Protein AF-M1ACW3-F1 (afdb_monomer_lite)

Structure (mmCIF, N/CA/C/O backbone):
data_AF-M1ACW3-F1
#
_entry.id   AF-M1ACW3-F1
#
loop_
_atom_site.group_PDB
_atom_site.id
_atom_site.type_symbol
_atom_site.label_atom_id
_atom_site.label_alt_id
_atom_site.label_comp_id
_atom_site.label_asym_id
_atom_site.label_entity_id
_atom_site.label_seq_id
_atom_site.pdbx_PDB_ins_code
_atom_site.Cartn_x
_atom_site.Cartn_y
_atom_site.Cartn_z
_atom_site.occupancy
_atom_site.B_iso_or_equiv
_atom_site.auth_seq_id
_atom_site.auth_comp_id
_atom_site.auth_asym_id
_atom_site.auth_atom_id
_atom_site.pdbx_PDB_model_num
ATOM 1 N N . MET A 1 1 ? 8.854 -9.608 -20.956 1.00 71.25 1 MET A N 1
ATOM 2 C CA . MET A 1 1 ? 7.432 -9.772 -20.568 1.00 71.25 1 MET A CA 1
ATOM 3 C C . MET A 1 1 ? 6.657 -8.525 -20.965 1.00 71.25 1 MET A C 1
ATOM 5 O O . MET A 1 1 ? 7.224 -7.444 -20.878 1.00 71.25 1 MET A O 1
ATOM 9 N N . ARG A 1 2 ? 5.394 -8.673 -21.386 1.00 85.81 2 ARG A N 1
ATOM 10 C CA . ARG A 1 2 ? 4.479 -7.550 -21.667 1.00 85.81 2 ARG A CA 1
ATOM 11 C C . ARG A 1 2 ? 3.997 -6.902 -20.347 1.00 85.81 2 ARG A C 1
ATOM 13 O O . ARG A 1 2 ? 3.850 -7.629 -19.360 1.00 85.81 2 ARG A O 1
ATOM 20 N N . PRO A 1 3 ? 3.756 -5.580 -20.291 1.00 87.19 3 PRO A N 1
ATOM 21 C CA . PRO A 1 3 ? 3.404 -4.878 -19.048 1.00 87.19 3 PRO A CA 1
ATOM 22 C C . PRO A 1 3 ? 2.026 -5.261 -18.493 1.00 87.19 3 PRO A C 1
ATOM 24 O O . PRO A 1 3 ? 1.882 -5.407 -17.283 1.00 87.19 3 PRO A O 1
ATOM 27 N N . SER A 1 4 ? 1.048 -5.533 -19.357 1.00 88.88 4 SER A N 1
ATOM 28 C CA . SER A 1 4 ? -0.245 -6.153 -19.021 1.00 88.88 4 SER A CA 1
ATOM 29 C C . SER A 1 4 ? -0.075 -7.462 -18.240 1.00 88.88 4 SER A C 1
ATOM 31 O O . SER A 1 4 ? -0.707 -7.660 -17.204 1.00 88.88 4 SER A O 1
ATOM 33 N N . ARG A 1 5 ? 0.843 -8.334 -18.679 1.00 91.56 5 ARG A N 1
ATOM 34 C CA . ARG A 1 5 ? 1.163 -9.598 -17.996 1.00 91.56 5 ARG A CA 1
ATOM 35 C C . ARG A 1 5 ? 1.878 -9.376 -16.666 1.00 91.56 5 ARG A C 1
ATOM 37 O O . ARG A 1 5 ? 1.536 -10.038 -15.695 1.00 91.56 5 ARG A O 1
ATOM 44 N N . LEU A 1 6 ? 2.831 -8.442 -16.596 1.00 93.62 6 LEU A N 1
ATOM 45 C CA . LEU A 1 6 ? 3.501 -8.084 -15.335 1.00 93.62 6 LEU A CA 1
ATOM 46 C C . LEU A 1 6 ? 2.496 -7.556 -14.302 1.00 93.62 6 LEU A C 1
ATOM 48 O O . LEU A 1 6 ? 2.525 -7.958 -13.139 1.00 93.62 6 LEU A O 1
ATOM 52 N N . PHE A 1 7 ? 1.566 -6.705 -14.738 1.00 94.19 7 PHE A N 1
ATOM 53 C CA . PHE A 1 7 ? 0.482 -6.215 -13.897 1.00 94.19 7 PHE A CA 1
ATOM 54 C C . PHE A 1 7 ? -0.462 -7.350 -13.476 1.00 94.19 7 PHE A C 1
ATOM 56 O O . PHE A 1 7 ? -0.785 -7.481 -12.296 1.00 94.19 7 PHE A O 1
ATOM 63 N N . PHE A 1 8 ? -0.847 -8.234 -14.398 1.00 94.31 8 PHE A N 1
ATOM 64 C CA . PHE A 1 8 ? -1.665 -9.407 -14.084 1.00 94.31 8 PHE A CA 1
ATOM 65 C C . PHE A 1 8 ? -0.998 -10.339 -13.057 1.00 94.31 8 PHE A C 1
ATOM 67 O O . PHE A 1 8 ? -1.646 -10.779 -12.112 1.00 94.31 8 PHE A O 1
ATOM 74 N N . VAL A 1 9 ? 0.308 -10.594 -13.175 1.00 95.12 9 VAL A N 1
ATOM 75 C CA . VAL A 1 9 ? 1.059 -11.387 -12.186 1.00 95.12 9 VAL A CA 1
ATOM 76 C C . VAL A 1 9 ? 1.027 -10.707 -10.816 1.00 95.12 9 VAL A C 1
ATOM 78 O O . VAL A 1 9 ? 0.653 -11.339 -9.829 1.00 95.12 9 VAL A O 1
ATOM 81 N N . ALA A 1 10 ? 1.340 -9.408 -10.744 1.00 96.19 10 ALA A N 1
ATOM 82 C CA . ALA A 1 10 ? 1.326 -8.667 -9.482 1.00 96.19 10 ALA A CA 1
ATOM 83 C C . ALA A 1 10 ? -0.065 -8.662 -8.818 1.00 96.19 10 ALA A C 1
ATOM 85 O O . ALA A 1 10 ? -0.185 -8.866 -7.607 1.00 96.19 10 ALA A O 1
ATOM 86 N N . THR A 1 11 ? -1.127 -8.468 -9.605 1.00 94.75 11 THR A N 1
ATOM 87 C CA . THR A 1 11 ? -2.513 -8.475 -9.109 1.00 94.75 11 THR A CA 1
ATOM 88 C C . THR A 1 11 ? -2.970 -9.864 -8.669 1.00 94.75 11 THR A C 1
ATOM 90 O O . THR A 1 11 ? -3.584 -9.986 -7.608 1.00 94.75 11 THR A O 1
ATOM 93 N N . SER A 1 12 ? -2.608 -10.917 -9.407 1.00 93.81 12 SER A N 1
ATOM 94 C CA . SER A 1 12 ? -2.882 -12.305 -9.026 1.00 93.81 12 SER A CA 1
ATOM 95 C C . SER A 1 12 ? -2.236 -12.657 -7.685 1.00 93.81 12 SER A C 1
ATOM 97 O O . SER A 1 12 ? -2.920 -13.159 -6.793 1.00 93.81 12 SER A O 1
ATOM 99 N N . LEU A 1 13 ? -0.961 -12.303 -7.492 1.00 94.50 13 LEU A N 1
ATOM 100 C CA . LEU A 1 13 ? -0.255 -12.510 -6.223 1.00 94.50 13 LEU A CA 1
ATOM 101 C C . LEU A 1 13 ? -0.905 -11.719 -5.079 1.00 94.50 13 LEU A C 1
ATOM 103 O O . LEU A 1 13 ? -1.118 -12.261 -3.997 1.00 94.50 13 LEU A O 1
ATOM 107 N N . CYS A 1 14 ? -1.321 -10.470 -5.321 1.00 93.81 14 CYS A N 1
ATOM 108 C CA . CYS A 1 14 ? -2.091 -9.699 -4.340 1.00 93.81 14 CYS A CA 1
ATOM 109 C C . CYS A 1 14 ? -3.409 -10.393 -3.956 1.00 93.81 14 CYS A C 1
ATOM 111 O O . CYS A 1 14 ? -3.816 -10.339 -2.797 1.00 93.81 14 CYS A O 1
ATOM 113 N N . CYS A 1 15 ? -4.095 -11.035 -4.903 1.00 90.81 15 CYS A N 1
ATOM 114 C CA . CYS A 1 15 ? -5.307 -11.796 -4.611 1.00 90.81 15 CYS A CA 1
ATOM 115 C C . CYS A 1 15 ? -5.017 -13.082 -3.833 1.00 90.81 15 CYS A C 1
ATOM 117 O O . CYS A 1 15 ? -5.761 -13.388 -2.906 1.00 90.81 15 CYS A O 1
ATOM 119 N N . GLN A 1 16 ? -3.930 -13.791 -4.144 1.00 90.19 16 GLN A N 1
ATOM 120 C CA . GLN A 1 16 ? -3.506 -14.970 -3.382 1.00 90.19 16 GLN A CA 1
ATOM 121 C C . GLN A 1 16 ? -3.219 -14.611 -1.920 1.00 90.19 16 GLN A C 1
ATOM 123 O O . GLN A 1 16 ? -3.707 -15.291 -1.021 1.00 90.19 16 GLN A O 1
ATOM 128 N N . LEU A 1 17 ? -2.561 -13.474 -1.667 1.00 90.81 17 LEU A N 1
ATOM 129 C CA . LEU A 1 17 ? -2.307 -12.971 -0.310 1.00 90.81 17 LEU A CA 1
ATOM 130 C C . LEU A 1 17 ? -3.577 -12.660 0.500 1.00 90.81 17 LEU A C 1
ATOM 132 O O . LEU A 1 17 ? -3.492 -12.507 1.714 1.00 90.81 17 LEU A O 1
ATOM 136 N N . LYS A 1 18 ? -4.753 -12.541 -0.132 1.00 87.75 18 LYS A N 1
ATOM 137 C CA . LYS A 1 18 ? -6.027 -12.360 0.587 1.00 87.75 18 LYS A CA 1
ATOM 138 C C . LYS A 1 18 ? -6.621 -13.673 1.104 1.00 87.75 18 LYS A C 1
ATOM 140 O O . LYS A 1 18 ? -7.527 -13.611 1.928 1.00 87.75 18 LYS A O 1
ATOM 145 N N . VAL A 1 19 ? -6.192 -14.817 0.570 1.00 81.38 19 VAL A N 1
ATOM 146 C CA . VAL A 1 19 ? -6.875 -16.110 0.752 1.00 81.38 19 VAL A CA 1
ATOM 147 C C . VAL A 1 19 ? -5.946 -17.182 1.317 1.00 81.38 19 VAL A C 1
ATOM 149 O O . VAL A 1 19 ? -6.401 -18.031 2.076 1.00 81.38 19 VAL A O 1
ATOM 152 N N . LEU A 1 20 ? -4.666 -17.172 0.943 1.00 69.44 20 LEU A N 1
ATOM 153 C CA . LEU A 1 20 ? -3.754 -18.275 1.225 1.00 69.44 20 LEU A CA 1
ATOM 154 C C . LEU A 1 20 ? -3.043 -18.112 2.575 1.00 69.44 20 LEU A C 1
ATOM 156 O O . LEU A 1 20 ? -2.519 -17.038 2.878 1.00 69.44 20 LEU A O 1
ATOM 160 N N . GLN A 1 21 ? -2.950 -19.211 3.326 1.00 67.06 21 GLN A N 1
ATOM 161 C CA . GLN A 1 21 ? -1.909 -19.398 4.335 1.00 67.06 21 GLN A CA 1
ATOM 162 C C . GLN A 1 21 ? -0.668 -19.942 3.624 1.00 67.06 21 GLN A C 1
ATOM 164 O O . GLN A 1 21 ? -0.747 -20.941 2.910 1.00 67.06 21 GLN A O 1
ATOM 169 N N . THR A 1 22 ? 0.450 -19.240 3.765 1.00 67.62 22 THR A N 1
ATOM 170 C CA . THR A 1 22 ? 1.677 -19.489 3.001 1.00 67.62 22 THR A CA 1
ATOM 171 C C . THR A 1 22 ? 2.775 -19.968 3.947 1.00 67.62 22 THR A C 1
ATOM 173 O O . THR A 1 22 ? 2.927 -19.390 5.022 1.00 67.62 22 THR A O 1
ATOM 176 N N . ASP A 1 23 ? 3.542 -20.987 3.553 1.00 76.75 23 ASP A N 1
ATOM 177 C CA . ASP A 1 23 ? 4.777 -21.368 4.249 1.00 76.75 23 ASP A CA 1
ATOM 178 C C . ASP A 1 23 ? 5.936 -20.388 3.953 1.00 76.75 23 ASP A C 1
ATOM 180 O O . ASP A 1 23 ? 5.816 -19.481 3.122 1.00 76.75 23 ASP A O 1
ATOM 184 N N . ASP A 1 24 ? 7.063 -20.538 4.652 1.00 75.81 24 ASP A N 1
ATOM 185 C CA . ASP A 1 24 ? 8.200 -19.614 4.535 1.00 75.81 24 ASP A CA 1
ATOM 186 C C . ASP A 1 24 ? 8.850 -19.627 3.139 1.00 75.81 24 ASP A C 1
ATOM 188 O O . ASP A 1 24 ? 9.176 -18.569 2.597 1.00 75.81 24 ASP A O 1
ATOM 192 N N . ALA A 1 25 ? 8.973 -20.793 2.497 1.00 79.31 25 ALA A N 1
ATOM 193 C CA . ALA A 1 25 ? 9.586 -20.900 1.171 1.00 79.31 25 ALA A CA 1
ATOM 194 C C . ALA A 1 25 ? 8.710 -20.262 0.079 1.00 79.31 25 ALA A C 1
ATOM 196 O O . ALA A 1 25 ? 9.198 -19.545 -0.802 1.00 79.31 25 ALA A O 1
ATOM 197 N N . ALA A 1 26 ? 7.395 -20.475 0.146 1.00 84.38 26 ALA A N 1
ATOM 198 C CA . ALA A 1 26 ? 6.444 -19.841 -0.753 1.00 84.38 26 ALA A CA 1
ATOM 199 C C . ALA A 1 26 ? 6.326 -18.329 -0.483 1.00 84.38 26 ALA A C 1
ATOM 201 O O . ALA A 1 26 ? 6.127 -17.558 -1.424 1.00 84.38 26 ALA A O 1
ATOM 202 N N . SER A 1 27 ? 6.509 -17.876 0.761 1.00 86.88 27 SER A N 1
ATOM 203 C CA . SER A 1 27 ? 6.550 -16.452 1.127 1.00 86.88 27 SER A CA 1
ATOM 204 C C . SER A 1 27 ? 7.693 -15.704 0.430 1.00 86.88 27 SER A C 1
ATOM 206 O O . SER A 1 27 ? 7.469 -14.642 -0.171 1.00 86.88 27 SER A O 1
ATOM 208 N N . ASP A 1 28 ? 8.894 -16.284 0.417 1.00 90.44 28 ASP A N 1
ATOM 209 C CA . ASP A 1 28 ? 10.051 -15.708 -0.274 1.00 90.44 28 ASP A CA 1
ATOM 210 C C . ASP A 1 28 ? 9.824 -15.630 -1.786 1.00 90.44 28 ASP A C 1
ATOM 212 O O . ASP A 1 28 ? 10.050 -14.581 -2.400 1.00 90.44 28 ASP A O 1
ATOM 216 N N . LEU A 1 29 ? 9.296 -16.699 -2.387 1.00 92.38 29 LEU A N 1
ATOM 217 C CA . LEU A 1 29 ? 9.005 -16.737 -3.819 1.00 92.38 29 LEU A CA 1
ATOM 218 C C . LEU A 1 29 ? 7.939 -15.703 -4.217 1.00 92.38 29 LEU A C 1
ATOM 220 O O . LEU A 1 29 ? 8.098 -14.997 -5.217 1.00 92.38 29 LEU A O 1
ATOM 224 N N . ILE A 1 30 ? 6.866 -15.563 -3.430 1.00 93.69 30 ILE A N 1
ATOM 225 C CA . ILE A 1 30 ? 5.836 -14.538 -3.662 1.00 93.69 30 ILE A CA 1
ATOM 226 C C . ILE A 1 30 ? 6.450 -13.141 -3.556 1.00 93.69 30 ILE A C 1
ATOM 228 O O . ILE A 1 30 ? 6.191 -12.294 -4.415 1.00 93.69 30 ILE A O 1
ATOM 232 N N . THR A 1 31 ? 7.284 -12.901 -2.542 1.00 95.69 31 THR A N 1
ATOM 233 C CA . THR A 1 31 ? 7.966 -11.616 -2.353 1.00 95.69 31 THR A CA 1
ATOM 234 C C . THR A 1 31 ? 8.837 -11.282 -3.564 1.00 95.69 31 THR A C 1
ATOM 236 O O . THR A 1 31 ? 8.709 -10.197 -4.133 1.00 95.69 31 THR A O 1
ATOM 239 N N . GLN A 1 32 ? 9.676 -12.217 -4.016 1.00 95.88 32 GLN A N 1
ATOM 240 C CA . GLN A 1 32 ? 10.543 -12.029 -5.182 1.00 95.88 32 GLN A CA 1
ATOM 241 C C . GLN A 1 32 ? 9.741 -11.768 -6.461 1.00 95.88 32 GLN A C 1
ATOM 243 O O . GLN A 1 32 ? 10.065 -10.845 -7.211 1.00 95.88 32 GLN A O 1
ATOM 248 N N . ASN A 1 33 ? 8.660 -12.518 -6.687 1.00 96.38 33 ASN A N 1
ATOM 249 C CA . ASN A 1 33 ? 7.808 -12.346 -7.862 1.00 96.38 33 ASN A CA 1
ATOM 250 C C . ASN A 1 33 ? 7.064 -11.004 -7.856 1.00 96.38 33 ASN A C 1
ATOM 252 O O . ASN A 1 33 ? 6.948 -10.364 -8.906 1.00 96.38 33 ASN A O 1
ATOM 256 N N . LEU A 1 34 ? 6.600 -10.540 -6.690 1.00 97.12 34 LEU A N 1
ATOM 257 C CA . LEU A 1 34 ? 6.023 -9.202 -6.536 1.00 97.12 34 LEU A CA 1
ATOM 258 C C . LEU A 1 34 ? 7.060 -8.121 -6.843 1.00 97.12 34 LEU A C 1
ATOM 260 O O . LEU A 1 34 ? 6.797 -7.238 -7.661 1.00 97.12 34 LEU A O 1
ATOM 264 N N . VAL A 1 35 ? 8.251 -8.216 -6.247 1.00 97.75 35 VAL A N 1
ATOM 265 C CA . VAL A 1 35 ? 9.347 -7.263 -6.470 1.00 97.75 35 VAL A CA 1
ATOM 266 C C . VAL A 1 35 ? 9.724 -7.212 -7.948 1.00 97.75 35 VAL A C 1
ATOM 268 O O . VAL A 1 35 ? 9.801 -6.122 -8.520 1.00 97.75 35 VAL A O 1
ATOM 271 N N . PHE A 1 36 ? 9.917 -8.371 -8.581 1.00 97.19 36 PHE A N 1
ATOM 272 C CA . PHE A 1 36 ? 10.243 -8.472 -10.000 1.00 97.19 36 PHE A CA 1
ATOM 273 C C . PHE A 1 36 ? 9.159 -7.834 -10.869 1.00 97.19 36 PHE A C 1
ATOM 275 O O . PHE A 1 36 ? 9.472 -7.001 -11.722 1.00 97.19 36 PHE A O 1
ATOM 282 N N . SER A 1 37 ? 7.892 -8.178 -10.626 1.00 96.88 37 SER A N 1
ATOM 283 C CA . SER A 1 37 ? 6.766 -7.697 -11.429 1.00 96.88 37 SER A CA 1
ATOM 284 C C . SER A 1 37 ? 6.602 -6.184 -11.314 1.00 96.88 37 SER A C 1
ATOM 286 O O . SER A 1 37 ? 6.509 -5.502 -12.332 1.00 96.88 37 SER A O 1
ATOM 288 N N . ILE A 1 38 ? 6.647 -5.644 -10.092 1.00 96.38 38 ILE A N 1
ATOM 289 C CA . ILE A 1 38 ? 6.488 -4.209 -9.825 1.00 96.38 38 ILE A CA 1
ATOM 290 C C . ILE A 1 38 ? 7.661 -3.412 -10.401 1.00 96.38 38 ILE A C 1
ATOM 292 O O . ILE A 1 38 ? 7.440 -2.423 -11.096 1.00 96.38 38 ILE A O 1
ATOM 296 N N . CYS A 1 39 ? 8.906 -3.838 -10.166 1.00 95.38 39 CYS A N 1
ATOM 297 C CA . CYS A 1 39 ? 10.077 -3.115 -10.670 1.00 95.38 39 CYS A CA 1
ATOM 298 C C . CYS A 1 39 ? 10.164 -3.160 -12.198 1.00 95.38 39 CYS A C 1
ATOM 300 O O . CYS A 1 39 ? 10.476 -2.149 -12.826 1.00 95.38 39 CYS A O 1
ATOM 302 N N . SER A 1 40 ? 9.874 -4.318 -12.800 1.00 94.56 40 SER A N 1
ATOM 3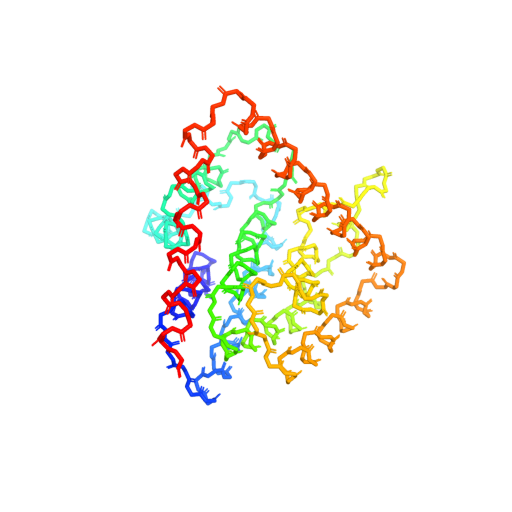03 C CA . SER A 1 40 ? 9.867 -4.467 -14.258 1.00 94.56 40 SER A CA 1
ATOM 304 C C . SER A 1 40 ? 8.770 -3.620 -14.887 1.00 94.56 40 SER A C 1
ATOM 306 O O . SER A 1 40 ? 9.017 -2.960 -15.892 1.00 94.56 40 SER A O 1
ATOM 308 N N . LEU A 1 41 ? 7.583 -3.586 -14.275 1.00 92.94 41 LEU A N 1
ATOM 309 C CA . LEU A 1 41 ? 6.475 -2.755 -14.734 1.00 92.94 41 LEU A CA 1
ATOM 310 C C . LEU A 1 41 ? 6.806 -1.264 -14.613 1.00 92.94 41 LEU A C 1
ATOM 312 O O . LEU A 1 41 ? 6.644 -0.529 -15.580 1.00 92.94 41 LEU A O 1
ATOM 316 N N . HIS A 1 42 ? 7.339 -0.830 -13.468 1.00 91.69 42 HIS A N 1
ATOM 317 C CA . HIS A 1 42 ? 7.774 0.550 -13.251 1.00 91.69 42 HIS A CA 1
ATOM 318 C C . HIS A 1 42 ? 8.823 0.988 -14.286 1.00 91.69 42 HIS A C 1
ATOM 320 O O . HIS A 1 42 ? 8.677 2.037 -14.908 1.00 91.69 42 HIS A O 1
ATOM 326 N N . SER A 1 43 ? 9.851 0.163 -14.515 1.00 90.38 43 SER A N 1
ATOM 327 C CA . SER A 1 43 ? 10.900 0.449 -15.501 1.00 90.38 43 SER A CA 1
ATOM 328 C C . SER A 1 43 ? 10.364 0.463 -16.932 1.00 90.38 43 SER A C 1
ATOM 330 O O . SER A 1 43 ? 10.723 1.343 -17.712 1.00 90.38 43 SER A O 1
ATOM 332 N N . PHE A 1 44 ? 9.495 -0.489 -17.283 1.00 88.31 44 PHE A N 1
ATOM 333 C CA . PHE A 1 44 ? 8.905 -0.566 -18.616 1.00 88.31 44 PHE A CA 1
ATOM 334 C C . PHE A 1 44 ? 8.050 0.665 -18.918 1.00 88.31 44 PHE A C 1
ATOM 336 O O . PHE A 1 44 ? 8.189 1.255 -19.988 1.00 88.31 44 PHE A O 1
ATOM 343 N N . LEU A 1 45 ? 7.189 1.062 -17.979 1.00 85.62 45 LEU A N 1
ATOM 344 C CA . LEU A 1 45 ? 6.326 2.225 -18.162 1.00 85.62 45 LEU A CA 1
ATOM 345 C C . LEU A 1 45 ? 7.137 3.518 -18.168 1.00 85.62 45 LEU A C 1
ATOM 347 O O . LEU A 1 45 ? 6.874 4.357 -19.012 1.00 85.62 45 LEU A O 1
ATOM 351 N N . GLY A 1 46 ? 8.190 3.631 -17.352 1.00 82.50 46 GLY A N 1
ATOM 352 C CA . GLY A 1 46 ? 9.074 4.805 -17.358 1.00 82.50 46 GLY A CA 1
ATOM 353 C C . GLY A 1 46 ? 9.769 5.036 -18.704 1.00 82.50 46 GLY A C 1
ATOM 354 O O . GLY A 1 46 ? 9.954 6.171 -19.116 1.00 82.50 46 GLY A O 1
ATOM 355 N N . LYS A 1 47 ? 10.101 3.967 -19.441 1.00 78.75 47 LYS A N 1
ATOM 356 C CA . LYS A 1 47 ? 10.660 4.077 -20.803 1.00 78.75 47 LYS A CA 1
ATOM 357 C C . LYS A 1 47 ? 9.634 4.497 -21.858 1.00 78.75 47 LYS A C 1
ATOM 359 O O . LYS A 1 47 ? 10.027 4.914 -22.941 1.00 78.75 47 LYS A O 1
ATOM 364 N N . ASN A 1 48 ? 8.346 4.328 -21.570 1.00 69.56 48 ASN A N 1
ATOM 365 C CA . ASN A 1 48 ? 7.250 4.612 -22.492 1.00 69.56 48 ASN A CA 1
ATOM 366 C C . ASN A 1 48 ? 6.404 5.815 -22.047 1.00 69.56 48 ASN A C 1
ATOM 368 O O . ASN A 1 48 ? 5.382 6.065 -22.668 1.00 69.56 48 ASN A O 1
ATOM 372 N N . GLU A 1 49 ? 6.821 6.572 -21.023 1.00 63.97 49 GLU A N 1
ATOM 373 C CA . GLU A 1 49 ? 6.085 7.752 -20.540 1.00 63.97 49 GLU A CA 1
ATOM 374 C C . GLU A 1 49 ? 5.926 8.846 -21.603 1.00 63.97 49 GLU A C 1
ATOM 376 O O . GLU A 1 49 ? 4.973 9.598 -21.530 1.00 63.97 49 GLU A O 1
ATOM 381 N N . CYS A 1 50 ? 6.782 8.899 -22.630 1.00 54.03 50 CYS A N 1
ATOM 382 C CA . CYS A 1 50 ? 6.620 9.828 -23.759 1.00 54.03 50 CYS A CA 1
ATOM 383 C C . CYS A 1 50 ? 5.594 9.365 -24.815 1.00 54.03 50 CYS A C 1
ATOM 385 O O . CYS A 1 50 ? 5.558 9.927 -25.908 1.00 54.03 50 CYS A O 1
ATOM 387 N N . LYS A 1 51 ? 4.835 8.293 -24.556 1.00 62.97 51 LYS A N 1
ATOM 388 C CA . LYS A 1 51 ? 3.800 7.767 -25.455 1.00 62.97 51 LYS A CA 1
ATOM 389 C C . LYS A 1 51 ? 2.463 7.761 -24.722 1.00 62.97 51 LYS A C 1
ATOM 391 O O . LYS A 1 51 ? 2.101 6.748 -24.123 1.00 62.97 51 LYS A O 1
ATOM 396 N N . ASP A 1 52 ? 1.738 8.870 -24.816 1.00 61.62 52 ASP A N 1
ATOM 397 C CA . ASP A 1 52 ? 0.445 9.068 -24.143 1.00 61.62 52 ASP A CA 1
ATOM 398 C C . ASP A 1 52 ? -0.598 7.993 -24.509 1.00 61.62 52 ASP A C 1
ATOM 400 O O . ASP A 1 52 ? -1.484 7.682 -23.722 1.00 61.62 52 ASP A O 1
ATOM 404 N N . GLU A 1 53 ? -0.426 7.304 -25.638 1.00 67.88 53 GLU A N 1
ATOM 405 C CA . GLU A 1 53 ? -1.351 6.283 -26.147 1.00 67.88 53 GLU A CA 1
ATOM 406 C C . GLU A 1 53 ? -0.869 4.829 -25.921 1.00 67.88 53 GLU A C 1
ATOM 408 O O . GLU A 1 53 ? -1.327 3.889 -26.577 1.00 67.88 53 GLU A O 1
ATOM 413 N N . PHE A 1 54 ? 0.096 4.575 -25.020 1.00 76.88 54 PHE A N 1
ATOM 414 C CA . PHE A 1 54 ? 0.652 3.218 -24.874 1.00 76.88 54 PHE A CA 1
ATOM 415 C C . PHE A 1 54 ? -0.425 2.161 -24.565 1.00 76.88 54 PHE A C 1
ATOM 417 O O . PHE A 1 54 ? -0.460 1.106 -25.196 1.00 76.88 54 PHE A O 1
ATOM 424 N N . TRP A 1 55 ? -1.309 2.420 -23.600 1.00 79.00 55 TRP A N 1
ATOM 425 C CA . TRP A 1 55 ? -2.322 1.439 -23.194 1.00 79.00 55 TRP A CA 1
ATOM 426 C C . TRP A 1 55 ? -3.526 1.359 -24.134 1.00 79.00 55 TRP A C 1
ATOM 428 O O . TRP A 1 55 ? -4.199 0.327 -24.143 1.00 79.00 55 TRP A O 1
ATOM 438 N N . SER A 1 56 ? -3.794 2.393 -24.933 1.00 75.88 56 SER A N 1
ATOM 439 C CA . SER A 1 56 ? -4.836 2.355 -25.965 1.00 75.88 56 SER A CA 1
ATOM 440 C C . SER A 1 56 ? -4.389 1.571 -27.205 1.00 75.88 56 SER A C 1
ATOM 442 O O . SER A 1 56 ? -5.222 0.973 -27.884 1.00 75.88 56 SER A O 1
ATOM 444 N N . THR A 1 57 ? -3.077 1.461 -27.441 1.00 78.62 57 THR A N 1
ATOM 445 C CA . THR A 1 57 ? -2.495 0.814 -28.634 1.00 78.62 57 THR A CA 1
ATOM 446 C C . THR A 1 57 ? -2.082 -0.653 -28.455 1.00 78.62 57 THR A C 1
ATOM 448 O O . THR A 1 57 ? -1.668 -1.293 -29.425 1.00 78.62 57 THR A O 1
ATOM 451 N N . ILE A 1 58 ? -2.190 -1.230 -27.250 1.00 82.31 58 ILE A N 1
ATOM 452 C CA . ILE A 1 58 ? -1.900 -2.663 -27.046 1.00 82.31 58 ILE A CA 1
ATOM 453 C C . ILE A 1 58 ? -2.970 -3.571 -27.676 1.00 82.31 58 ILE A C 1
ATOM 455 O O . ILE A 1 58 ? -4.136 -3.198 -27.793 1.00 82.31 58 ILE A O 1
ATOM 459 N N . GLU A 1 59 ? -2.562 -4.791 -28.045 1.00 85.50 59 GLU A N 1
ATOM 460 C CA . GLU A 1 59 ? -3.421 -5.820 -28.650 1.00 85.50 59 GLU A CA 1
ATOM 461 C C . GLU A 1 59 ? -4.699 -6.075 -27.817 1.00 85.50 59 GLU A C 1
ATOM 463 O O . GLU A 1 59 ? -4.684 -6.022 -26.584 1.00 85.50 59 GLU A O 1
ATOM 468 N N . HIS A 1 60 ? -5.825 -6.364 -28.482 1.00 83.81 60 HIS A N 1
ATOM 469 C CA . HIS A 1 60 ? -7.136 -6.501 -27.827 1.00 83.81 60 HIS A CA 1
ATOM 470 C C . HIS A 1 60 ? -7.147 -7.600 -26.742 1.00 83.81 60 HIS A C 1
ATOM 472 O O . HIS A 1 60 ? -7.792 -7.456 -25.698 1.00 83.81 60 HIS A O 1
ATOM 478 N N . ASP A 1 61 ? -6.445 -8.709 -26.956 1.00 85.31 61 ASP A N 1
ATOM 479 C CA . ASP A 1 61 ? -6.294 -9.773 -25.959 1.00 85.31 61 ASP A CA 1
ATOM 480 C C . ASP A 1 61 ? -5.554 -9.275 -24.702 1.00 85.31 61 ASP A C 1
ATOM 482 O O . ASP A 1 61 ? -5.967 -9.565 -23.574 1.00 85.31 61 ASP A O 1
ATOM 486 N N . GLU A 1 62 ? -4.520 -8.449 -24.878 1.00 87.50 62 GLU A N 1
ATOM 487 C CA . GLU A 1 62 ? -3.768 -7.821 -23.790 1.00 87.50 62 GLU A CA 1
ATOM 488 C C . GLU A 1 62 ? -4.592 -6.746 -23.057 1.00 87.50 62 GLU A C 1
ATOM 490 O O . GLU A 1 62 ? -4.507 -6.652 -21.828 1.00 87.50 62 GLU A O 1
ATOM 495 N N . GLN A 1 63 ? -5.453 -5.996 -23.757 1.00 87.25 63 GLN A N 1
ATOM 496 C CA . GLN A 1 63 ? -6.434 -5.095 -23.129 1.00 87.25 63 GLN A CA 1
ATOM 497 C C . GLN A 1 63 ? -7.426 -5.866 -22.249 1.00 87.25 63 GLN A C 1
ATOM 499 O O . GLN A 1 63 ? -7.696 -5.480 -21.108 1.00 87.25 63 GLN A O 1
ATOM 504 N N . GLY A 1 64 ? -7.924 -7.005 -22.743 1.00 89.75 64 GLY A N 1
ATOM 505 C CA . GLY A 1 64 ? -8.802 -7.892 -21.982 1.00 89.75 64 GLY A CA 1
ATOM 506 C C . GLY A 1 64 ? -8.135 -8.418 -20.707 1.00 89.75 64 GLY A C 1
ATOM 507 O O . GLY A 1 64 ? -8.745 -8.418 -19.631 1.00 89.75 64 GLY A O 1
ATOM 508 N N . LEU A 1 65 ? -6.860 -8.811 -20.797 1.00 90.62 65 LEU A N 1
ATOM 509 C CA . LEU A 1 65 ? -6.069 -9.234 -19.640 1.00 90.62 65 LEU A CA 1
ATOM 510 C C . LEU A 1 65 ? -5.863 -8.091 -18.634 1.00 90.62 65 LEU A C 1
ATOM 512 O O . LEU A 1 65 ? -5.985 -8.304 -17.424 1.00 90.62 65 LEU A O 1
ATOM 516 N N . LEU A 1 66 ? -5.588 -6.881 -19.122 1.00 90.75 66 LEU A N 1
ATOM 517 C CA . LEU A 1 66 ? -5.392 -5.692 -18.297 1.00 90.75 66 LEU A CA 1
ATOM 518 C C . LEU A 1 66 ? -6.670 -5.318 -17.532 1.00 90.75 66 LEU A C 1
ATOM 520 O O . LEU A 1 66 ? -6.626 -5.142 -16.313 1.00 90.75 66 LEU A O 1
ATOM 524 N N . LEU A 1 67 ? -7.823 -5.279 -18.208 1.00 92.62 67 LEU A N 1
ATOM 525 C CA . LEU A 1 67 ? -9.122 -5.045 -17.570 1.00 92.62 67 LEU A CA 1
ATOM 526 C C . LEU A 1 67 ? -9.397 -6.085 -16.477 1.00 92.62 67 LEU A C 1
ATOM 528 O O . LEU A 1 67 ? -9.791 -5.732 -15.360 1.00 92.62 67 LEU A O 1
ATOM 532 N N . LYS A 1 68 ? -9.141 -7.364 -16.777 1.00 93.25 68 LYS A N 1
ATOM 533 C CA . LYS A 1 68 ? -9.298 -8.457 -15.812 1.00 93.25 68 LYS A CA 1
ATOM 534 C C . LYS A 1 68 ? -8.419 -8.245 -14.578 1.00 93.25 68 LYS A C 1
ATOM 536 O O . LYS A 1 68 ? -8.912 -8.390 -13.461 1.00 93.25 68 LYS A O 1
ATOM 541 N N . ALA A 1 69 ? -7.156 -7.861 -14.760 1.00 93.81 69 ALA A N 1
ATOM 542 C CA . ALA A 1 69 ? -6.231 -7.576 -13.662 1.00 93.81 69 ALA A CA 1
ATOM 543 C C . ALA A 1 69 ? -6.739 -6.437 -12.757 1.00 93.81 69 ALA A C 1
ATOM 545 O O . ALA A 1 69 ? -6.745 -6.560 -11.530 1.00 93.81 69 ALA A O 1
ATOM 546 N N . PHE A 1 70 ? -7.241 -5.345 -13.343 1.00 93.31 70 PHE A N 1
ATOM 547 C CA . PHE A 1 70 ? -7.824 -4.242 -12.574 1.00 93.31 70 PHE A CA 1
ATOM 548 C C . PHE A 1 70 ? -9.058 -4.679 -11.778 1.00 93.31 70 PHE A C 1
ATOM 550 O O . PHE A 1 70 ? -9.175 -4.375 -10.588 1.00 93.31 70 PHE A O 1
ATOM 557 N N . GLN A 1 71 ? -9.964 -5.426 -12.409 1.00 92.81 71 GLN A N 1
ATOM 558 C CA . GLN A 1 71 ? -11.181 -5.917 -11.761 1.00 92.81 71 GLN A CA 1
ATOM 559 C C . GLN A 1 71 ? -10.901 -6.935 -10.646 1.00 92.81 71 GLN A C 1
ATOM 561 O O . GLN A 1 71 ? -11.670 -7.000 -9.687 1.00 92.81 71 GLN A O 1
ATOM 566 N N . GLN A 1 72 ? -9.801 -7.693 -10.730 1.00 90.62 72 GLN A N 1
ATOM 567 C CA . GLN A 1 72 ? -9.366 -8.599 -9.660 1.00 90.62 72 GLN A CA 1
ATOM 568 C C . GLN A 1 72 ? -8.976 -7.852 -8.377 1.00 90.62 72 GLN A C 1
ATOM 570 O O . GLN A 1 72 ? -9.201 -8.360 -7.274 1.00 90.62 72 GLN A O 1
ATOM 575 N N . LEU A 1 73 ? -8.425 -6.640 -8.488 1.00 87.75 73 LEU A N 1
ATOM 576 C CA . LEU A 1 73 ? -8.102 -5.827 -7.315 1.00 87.75 73 LEU A CA 1
ATOM 577 C C . LEU A 1 73 ? -9.357 -5.220 -6.673 1.00 87.75 73 LEU A C 1
ATOM 579 O O . LEU A 1 73 ? -9.513 -5.303 -5.449 1.00 87.75 73 LEU A O 1
ATOM 583 N N . ASP A 1 74 ? -10.235 -4.631 -7.489 1.00 88.50 74 ASP A N 1
ATOM 584 C CA . ASP A 1 74 ? -11.544 -4.089 -7.106 1.00 88.50 74 ASP A CA 1
ATOM 585 C C . ASP A 1 74 ? -12.443 -4.033 -8.351 1.00 88.50 74 ASP A C 1
ATOM 587 O O . ASP A 1 74 ? -12.130 -3.333 -9.312 1.00 88.50 74 ASP A O 1
ATOM 591 N N . SER A 1 75 ? -13.578 -4.734 -8.351 1.00 86.56 75 SER A N 1
ATOM 592 C CA . SER A 1 75 ? -14.411 -4.867 -9.555 1.00 86.56 75 SER A CA 1
ATOM 593 C C . SER A 1 75 ? -14.948 -3.530 -10.074 1.00 86.56 75 SER A C 1
ATOM 595 O O . SER A 1 75 ? -14.955 -3.290 -11.283 1.00 86.56 75 SER A O 1
ATOM 597 N N . ARG A 1 76 ? -15.369 -2.632 -9.173 1.00 87.38 76 ARG A N 1
ATOM 598 C CA . ARG A 1 76 ? -15.954 -1.337 -9.543 1.00 87.38 76 ARG A CA 1
ATOM 599 C C . ARG A 1 76 ? -14.875 -0.286 -9.759 1.00 87.38 76 ARG A C 1
ATOM 601 O O . ARG A 1 76 ? -14.875 0.385 -10.786 1.00 87.38 76 ARG A O 1
ATOM 608 N N . LYS A 1 77 ? -13.957 -0.125 -8.801 1.00 88.19 77 LYS A N 1
ATOM 609 C CA . LYS A 1 77 ? -12.901 0.895 -8.910 1.00 88.19 77 LYS A CA 1
ATOM 610 C C . LYS A 1 77 ? -11.876 0.527 -9.968 1.00 88.19 77 LYS A C 1
ATOM 612 O O . LYS A 1 77 ? -11.438 1.409 -10.689 1.00 88.19 77 LYS A O 1
ATOM 617 N N . GLY A 1 78 ? -11.534 -0.752 -10.084 1.00 88.50 78 GLY A N 1
ATOM 618 C CA . GLY A 1 78 ? -10.614 -1.249 -11.097 1.00 88.50 78 GLY A CA 1
ATOM 619 C C . GLY A 1 78 ? -11.127 -0.979 -12.505 1.00 88.50 78 GLY A C 1
ATOM 620 O O . GLY A 1 78 ? -10.383 -0.432 -13.309 1.00 88.50 78 GLY A O 1
ATOM 621 N N . LYS A 1 79 ? -12.414 -1.245 -12.785 1.00 89.88 79 LYS A N 1
ATOM 622 C CA . LYS A 1 79 ? -13.016 -0.896 -14.084 1.00 89.88 79 LYS A CA 1
ATOM 623 C C . LYS A 1 79 ? -12.881 0.601 -14.387 1.00 89.88 79 LYS A C 1
ATOM 625 O O . LYS A 1 79 ? -12.494 0.955 -15.490 1.00 89.88 79 LYS A O 1
ATOM 630 N N . ASN A 1 80 ? -13.165 1.469 -13.415 1.00 88.25 80 ASN A N 1
ATOM 631 C CA . ASN A 1 80 ? -13.060 2.917 -13.616 1.00 88.25 80 ASN A CA 1
ATOM 632 C C . ASN A 1 80 ? -11.615 3.371 -13.869 1.00 88.25 80 ASN A C 1
ATOM 634 O O . ASN A 1 80 ? -11.386 4.206 -14.734 1.00 88.25 80 ASN A O 1
ATOM 638 N N . ILE A 1 81 ? -10.648 2.808 -13.140 1.00 87.62 81 ILE A N 1
ATOM 639 C CA . ILE A 1 81 ? -9.225 3.126 -13.322 1.00 87.62 81 ILE A CA 1
ATOM 640 C C . ILE A 1 81 ? -8.735 2.631 -14.686 1.00 87.62 81 ILE A C 1
ATOM 642 O O . ILE A 1 81 ? -8.039 3.363 -15.375 1.00 87.62 81 ILE A O 1
ATOM 646 N N . TYR A 1 82 ? -9.141 1.431 -15.107 1.00 89.38 82 TYR A N 1
ATOM 647 C CA . TYR A 1 82 ? -8.847 0.917 -16.445 1.00 89.38 82 TYR A CA 1
ATOM 648 C C . TYR A 1 82 ? -9.397 1.835 -17.543 1.00 89.38 82 TYR A C 1
ATOM 650 O O . TYR A 1 82 ? -8.681 2.161 -18.481 1.00 89.38 82 TYR A O 1
ATOM 658 N N . LEU A 1 83 ? -10.651 2.282 -17.417 1.00 87.69 83 LEU A N 1
ATOM 659 C CA . LEU A 1 83 ? -11.246 3.198 -18.392 1.00 87.69 83 LEU A CA 1
ATOM 660 C C . LEU A 1 83 ? -10.480 4.523 -18.456 1.00 87.69 83 LEU A C 1
ATOM 662 O O . LEU A 1 83 ? -10.245 5.024 -19.545 1.00 87.69 83 LEU A O 1
ATOM 666 N N . SER A 1 84 ? -10.032 5.044 -17.311 1.00 84.12 84 SER A N 1
ATOM 667 C CA . SER A 1 84 ? -9.174 6.235 -17.263 1.00 84.12 84 SER A CA 1
ATOM 668 C C . SER A 1 84 ? -7.793 6.015 -17.883 1.00 84.12 84 SER A C 1
ATOM 670 O O . SER A 1 84 ? -7.176 6.980 -18.303 1.00 84.12 84 SER A O 1
ATOM 672 N N . LEU A 1 85 ? -7.291 4.777 -17.893 1.00 83.75 85 LEU A N 1
ATOM 673 C CA . LEU A 1 85 ? -5.974 4.429 -18.427 1.00 83.75 85 LEU A CA 1
ATOM 674 C C . LEU A 1 85 ? -5.976 4.284 -19.955 1.00 83.75 85 LEU A C 1
ATOM 676 O O . LEU A 1 85 ? -4.958 4.529 -20.587 1.00 83.75 85 LEU A O 1
ATOM 680 N N . VAL A 1 86 ? -7.093 3.818 -20.520 1.00 82.94 86 VAL A N 1
ATOM 681 C CA . VAL A 1 86 ? -7.232 3.496 -21.953 1.00 82.94 86 VAL A CA 1
ATOM 682 C C . VAL A 1 86 ? -7.956 4.603 -22.729 1.00 82.94 86 VAL A C 1
ATOM 684 O O . VAL A 1 86 ? -7.932 4.605 -23.953 1.00 82.94 86 VAL A O 1
ATOM 687 N N . SER A 1 87 ? -8.614 5.540 -22.044 1.00 77.38 87 SER A N 1
ATOM 688 C CA . SER A 1 87 ? -9.271 6.677 -22.690 1.00 77.38 87 SER A CA 1
ATOM 689 C C . SER A 1 87 ? -8.271 7.805 -22.950 1.00 77.38 87 SER A C 1
ATOM 691 O O . SER A 1 87 ? -7.698 8.323 -21.997 1.00 77.38 87 SER A O 1
ATOM 693 N N . ASP A 1 88 ? -8.190 8.288 -24.192 1.00 60.34 88 ASP A N 1
ATOM 694 C CA . ASP A 1 88 ? -7.391 9.467 -24.602 1.00 60.34 88 ASP A CA 1
ATOM 695 C C . ASP A 1 88 ? -7.952 10.813 -24.080 1.00 60.34 88 ASP A C 1
ATOM 697 O O . ASP A 1 88 ? -7.620 11.881 -24.580 1.00 60.34 88 ASP A O 1
ATOM 701 N N . LEU A 1 89 ? -8.857 10.786 -23.094 1.00 51.47 89 LEU A N 1
ATOM 702 C CA . LEU A 1 89 ? -9.622 11.951 -22.621 1.00 51.47 89 LEU A CA 1
ATOM 703 C C . LEU A 1 89 ? -9.249 12.360 -21.193 1.00 51.47 89 LEU A C 1
ATOM 705 O O . LEU A 1 89 ? -10.079 12.923 -20.476 1.00 51.47 89 LEU A O 1
ATOM 709 N N . SER A 1 90 ? -8.044 12.037 -20.716 1.00 51.50 90 SER A N 1
ATOM 710 C CA . SER A 1 90 ? -7.640 12.498 -19.390 1.00 51.50 90 SER A CA 1
ATOM 711 C C . SER A 1 90 ? -7.279 13.987 -19.426 1.00 51.50 90 SER A C 1
ATOM 713 O O . SER A 1 90 ? -6.113 14.349 -19.476 1.00 51.50 90 SER A O 1
ATOM 715 N N . ASP A 1 91 ? -8.290 14.844 -19.270 1.00 44.44 91 ASP A N 1
ATOM 716 C CA . ASP A 1 91 ? -8.153 16.247 -18.830 1.00 44.44 91 ASP A CA 1
ATOM 717 C C . ASP A 1 91 ? -7.652 16.354 -17.367 1.00 44.44 91 ASP A C 1
ATOM 719 O O . ASP A 1 91 ? -7.680 17.419 -16.751 1.00 44.44 91 ASP A O 1
ATOM 723 N N . GLN A 1 92 ? -7.252 15.235 -16.752 1.00 45.88 92 GLN A N 1
ATOM 724 C CA . GLN A 1 92 ? -6.653 15.217 -15.424 1.00 45.88 92 GLN A CA 1
ATOM 725 C C . GLN A 1 92 ? -5.154 15.423 -15.587 1.00 45.88 92 GLN A C 1
ATOM 727 O O . GLN A 1 92 ? -4.503 14.585 -16.204 1.00 45.88 92 GLN A O 1
ATOM 732 N N . GLU A 1 93 ? -4.662 16.536 -15.038 1.00 45.91 93 GLU A N 1
ATOM 733 C CA . GLU A 1 93 ? -3.250 16.866 -14.815 1.00 45.91 93 GLU A CA 1
ATOM 734 C C . GLU A 1 93 ? -2.368 15.615 -14.789 1.00 45.91 93 GLU A C 1
ATOM 736 O O . GLU A 1 93 ? -2.425 14.865 -13.822 1.00 45.91 93 GLU A O 1
ATOM 741 N N . ASP A 1 94 ? -1.650 15.389 -15.892 1.00 48.75 94 ASP A N 1
ATOM 742 C CA . ASP A 1 94 ? -0.374 14.684 -16.105 1.00 48.75 94 ASP A CA 1
ATOM 743 C C . ASP A 1 94 ? 0.108 13.662 -15.045 1.00 48.75 94 ASP A C 1
ATOM 745 O O . ASP A 1 94 ? 1.297 13.533 -14.736 1.00 48.75 94 ASP A O 1
ATOM 749 N N . GLU A 1 95 ? -0.806 12.893 -14.458 1.00 58.81 95 GLU A N 1
ATOM 750 C CA . GLU A 1 95 ? -0.483 11.778 -13.582 1.00 58.81 95 GLU A CA 1
ATOM 751 C C . GLU A 1 95 ? -0.119 10.606 -14.481 1.00 58.81 95 GLU A C 1
ATOM 753 O O . GLU A 1 95 ? -0.946 9.745 -14.798 1.00 58.81 95 GLU A O 1
ATOM 758 N N . GLY A 1 96 ? 1.137 10.621 -14.937 1.00 74.88 96 GLY A N 1
ATOM 759 C CA . GLY A 1 96 ? 1.668 9.686 -15.918 1.00 74.88 96 GLY A CA 1
ATOM 760 C C . GLY A 1 96 ? 1.204 8.255 -15.653 1.00 74.88 96 GLY A C 1
ATOM 761 O O . GLY A 1 96 ? 1.241 7.761 -14.524 1.00 74.88 96 GLY A O 1
ATOM 762 N N . GLN A 1 97 ? 0.771 7.559 -16.704 1.00 79.00 97 GLN A N 1
ATOM 763 C CA . GLN A 1 97 ? 0.146 6.229 -16.643 1.00 79.00 97 GLN A CA 1
ATOM 764 C C . GLN A 1 97 ? 0.915 5.226 -15.759 1.00 79.00 97 GLN A C 1
ATOM 766 O O . GLN A 1 97 ? 0.319 4.387 -15.075 1.00 79.00 97 GLN A O 1
ATOM 771 N N . ARG A 1 98 ? 2.254 5.336 -15.725 1.00 84.75 98 ARG A N 1
ATOM 772 C CA . ARG A 1 98 ? 3.144 4.608 -14.805 1.00 84.75 98 ARG A CA 1
ATOM 773 C C . ARG A 1 98 ? 2.705 4.743 -13.352 1.00 84.75 98 ARG A C 1
ATOM 775 O O . ARG A 1 98 ? 2.590 3.748 -12.634 1.00 84.75 98 ARG A O 1
ATOM 782 N N . TYR A 1 99 ? 2.500 5.971 -12.915 1.00 85.19 99 TYR A N 1
ATOM 783 C CA . TYR A 1 99 ? 2.194 6.309 -11.545 1.00 85.19 99 TYR A CA 1
ATOM 784 C C . TYR A 1 99 ? 0.827 5.791 -11.124 1.00 85.19 99 TYR A C 1
ATOM 786 O O . TYR A 1 99 ? 0.721 5.104 -10.110 1.00 85.19 99 TYR A O 1
ATOM 794 N N . LEU A 1 100 ? -0.197 5.993 -11.954 1.00 86.31 100 LEU A N 1
ATOM 795 C CA . LEU A 1 100 ? -1.544 5.485 -11.705 1.00 86.31 100 LEU A CA 1
ATOM 796 C C . LEU A 1 100 ? -1.551 3.962 -11.477 1.00 86.31 100 LEU A C 1
ATOM 798 O O . LEU A 1 100 ? -2.109 3.482 -10.482 1.00 86.31 100 LEU A O 1
ATOM 802 N N . VAL A 1 101 ? -0.878 3.201 -12.347 1.00 89.31 101 VAL A N 1
ATOM 803 C CA . VAL A 1 101 ? -0.815 1.731 -12.271 1.00 89.31 101 VAL A CA 1
ATOM 804 C C . VAL A 1 101 ? -0.071 1.264 -11.013 1.00 89.31 101 VAL A C 1
ATOM 806 O O . VAL A 1 101 ? -0.570 0.414 -10.265 1.00 89.31 101 VAL A O 1
ATOM 809 N N . ILE A 1 102 ? 1.110 1.829 -10.743 1.00 92.44 102 ILE A N 1
ATOM 810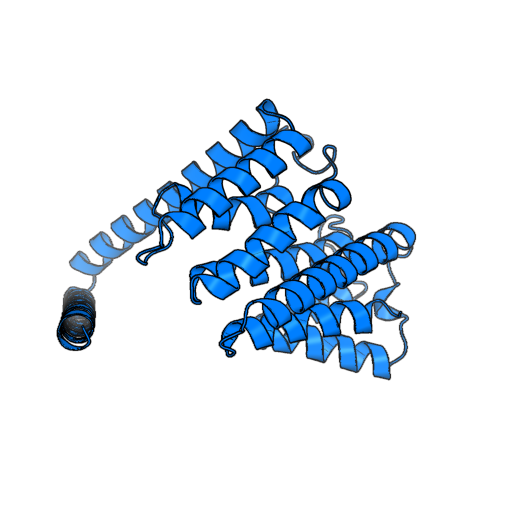 C CA . ILE A 1 102 ? 1.954 1.417 -9.612 1.00 92.44 102 ILE A CA 1
ATOM 811 C C . ILE A 1 102 ? 1.351 1.870 -8.274 1.00 92.44 102 ILE A C 1
ATOM 813 O O . ILE A 1 102 ? 1.267 1.071 -7.337 1.00 92.44 102 ILE A O 1
ATOM 817 N N . SER A 1 103 ? 0.838 3.098 -8.176 1.00 91.44 103 SER A N 1
ATOM 818 C CA . SER A 1 103 ? 0.169 3.599 -6.970 1.00 91.44 103 SER A CA 1
ATOM 819 C C . SER A 1 103 ? -1.079 2.787 -6.647 1.00 91.44 103 SER A C 1
ATOM 821 O O . SER A 1 103 ? -1.344 2.510 -5.474 1.00 91.44 103 SER A O 1
ATOM 823 N N . TYR A 1 104 ? -1.837 2.334 -7.651 1.00 91.62 104 TYR A N 1
ATOM 824 C CA . TYR A 1 104 ? -2.985 1.459 -7.416 1.00 91.62 104 TYR A CA 1
ATOM 825 C C . TYR A 1 104 ? -2.586 0.098 -6.819 1.00 91.62 104 TYR A C 1
ATOM 827 O O . TYR A 1 104 ? -3.237 -0.366 -5.871 1.00 91.62 104 TYR A O 1
ATOM 835 N N . LEU A 1 105 ? -1.486 -0.504 -7.291 1.00 94.38 105 LEU A N 1
ATOM 836 C CA . LEU A 1 105 ? -0.915 -1.720 -6.697 1.00 94.38 105 LEU A CA 1
ATOM 837 C C . LEU A 1 105 ? -0.470 -1.485 -5.252 1.00 94.38 105 LEU A C 1
ATOM 839 O O . LEU A 1 105 ? -0.942 -2.183 -4.354 1.00 94.38 105 LEU A O 1
ATOM 843 N N . LEU A 1 106 ? 0.360 -0.467 -5.001 1.00 96.19 106 LEU A N 1
ATOM 844 C CA . LEU A 1 106 ? 0.883 -0.164 -3.662 1.00 96.19 106 LEU A CA 1
ATOM 845 C C . LEU A 1 106 ? -0.242 0.141 -2.662 1.00 96.19 106 LEU A C 1
ATOM 847 O O . LEU A 1 106 ? -0.256 -0.400 -1.553 1.00 96.19 106 LEU A O 1
ATOM 851 N N . LYS A 1 107 ? -1.249 0.931 -3.070 1.00 94.50 107 LYS A N 1
ATOM 852 C CA . LYS A 1 107 ? -2.471 1.177 -2.281 1.00 94.50 107 LYS A CA 1
ATOM 853 C C . LYS A 1 107 ? -3.184 -0.126 -1.935 1.00 94.50 107 LYS A C 1
ATOM 855 O O . LYS A 1 107 ? -3.727 -0.253 -0.837 1.00 94.50 107 LYS A O 1
ATOM 860 N N . THR A 1 108 ? -3.251 -1.065 -2.873 1.00 94.50 108 THR A N 1
ATOM 861 C CA . THR A 1 108 ? -3.955 -2.333 -2.672 1.00 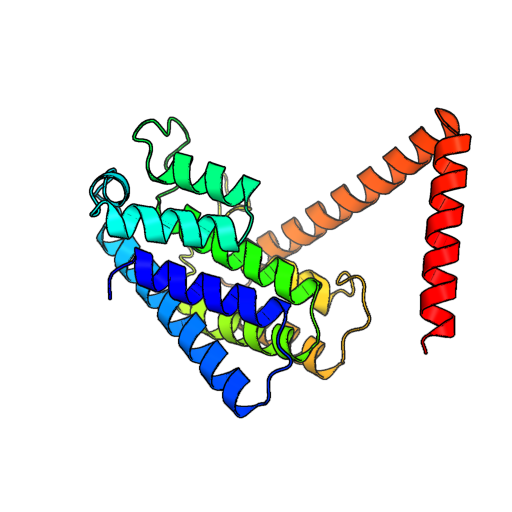94.50 108 THR A CA 1
ATOM 862 C C . THR A 1 108 ? -3.176 -3.258 -1.748 1.00 94.50 108 THR A C 1
ATOM 864 O O . THR A 1 108 ? -3.757 -3.754 -0.785 1.00 94.50 108 THR A O 1
ATOM 867 N N . MET A 1 109 ? -1.864 -3.389 -1.940 1.00 96.50 109 MET A N 1
ATOM 868 C CA . MET A 1 109 ? -0.975 -4.111 -1.026 1.00 96.50 109 MET A CA 1
ATOM 869 C C . MET A 1 109 ? -1.065 -3.550 0.399 1.00 96.50 109 MET A C 1
ATOM 871 O O . MET A 1 109 ? -1.289 -4.295 1.347 1.00 96.50 109 MET A O 1
ATOM 875 N N . GLY A 1 110 ? -1.017 -2.225 0.562 1.00 96.00 110 GLY A N 1
ATOM 876 C CA . GLY A 1 110 ? -1.160 -1.587 1.872 1.00 96.00 110 GLY A CA 1
ATOM 877 C C . GLY A 1 110 ? -2.523 -1.815 2.541 1.00 96.00 110 GLY A C 1
ATOM 878 O O . GLY A 1 110 ? -2.618 -1.815 3.764 1.00 96.00 110 GLY A O 1
ATOM 879 N N . LYS A 1 111 ? -3.599 -2.021 1.772 1.00 94.19 111 LYS A N 1
ATOM 880 C CA . LYS A 1 111 ? -4.900 -2.428 2.333 1.00 94.19 111 LYS A CA 1
ATOM 881 C C . LYS A 1 111 ? -4.904 -3.894 2.736 1.00 94.19 111 LYS A C 1
ATOM 883 O O . LYS A 1 111 ? -5.443 -4.210 3.791 1.00 94.19 111 LYS A O 1
ATOM 888 N N . ILE A 1 112 ? -4.336 -4.761 1.894 1.00 93.75 112 ILE A N 1
ATOM 889 C CA . ILE A 1 112 ? -4.249 -6.198 2.154 1.00 93.75 112 ILE A CA 1
ATOM 890 C C . ILE A 1 112 ? -3.516 -6.411 3.468 1.00 93.75 112 ILE A C 1
ATOM 892 O O . ILE A 1 112 ? -4.116 -6.995 4.362 1.00 93.75 112 ILE A O 1
ATOM 896 N N . SER A 1 113 ? -2.318 -5.838 3.640 1.00 94.25 113 SER A N 1
ATOM 897 C CA . SER A 1 113 ? -1.523 -6.013 4.863 1.00 94.25 113 SER A CA 1
ATOM 898 C C . SER A 1 113 ? -2.338 -5.696 6.119 1.00 94.25 113 SER A C 1
ATOM 900 O O . SER A 1 113 ? -2.395 -6.495 7.046 1.00 94.25 113 SER A O 1
ATOM 902 N N . LEU A 1 114 ? -3.102 -4.603 6.131 1.00 93.75 114 LEU A N 1
ATOM 903 C CA . LEU A 1 114 ? -3.927 -4.223 7.283 1.00 93.75 114 LEU A CA 1
ATOM 904 C C . LEU A 1 114 ? -5.115 -5.167 7.556 1.00 93.75 114 LEU A C 1
ATOM 906 O O . LEU A 1 114 ? -5.655 -5.151 8.662 1.00 93.75 114 LEU A O 1
ATOM 910 N N . HIS A 1 115 ? -5.511 -6.021 6.612 1.00 89.88 115 HIS A N 1
ATOM 911 C CA . HIS A 1 115 ? -6.692 -6.888 6.715 1.00 89.88 115 HIS A CA 1
ATOM 912 C C . HIS A 1 115 ? -6.397 -8.388 6.871 1.00 89.88 115 HIS A C 1
ATOM 914 O O . HIS A 1 115 ? -7.286 -9.100 7.322 1.00 89.88 115 HIS A O 1
ATOM 920 N N . VAL A 1 116 ? -5.179 -8.843 6.578 1.00 88.31 116 VAL A N 1
ATOM 921 C CA . VAL A 1 116 ? -4.780 -10.273 6.577 1.00 88.31 116 VAL A CA 1
ATOM 922 C C . VAL A 1 116 ? -3.880 -10.646 7.763 1.00 88.31 116 VAL A C 1
ATOM 924 O O . VAL A 1 116 ? -3.695 -9.823 8.652 1.00 88.31 116 VAL A O 1
ATOM 927 N N . GLU A 1 117 ? -3.342 -11.858 7.840 1.00 89.50 117 GLU A N 1
ATOM 928 C CA . GLU A 1 117 ? -2.491 -12.269 8.963 1.00 89.50 117 GLU A CA 1
ATOM 929 C C . GLU A 1 117 ? -1.054 -11.721 8.851 1.00 89.50 117 GLU A C 1
ATOM 931 O O . GLU A 1 117 ? -0.649 -11.076 7.876 1.00 89.50 117 GLU A O 1
ATOM 936 N N . ASP A 1 118 ? -0.282 -11.952 9.909 1.00 91.31 118 ASP A N 1
ATOM 937 C CA . ASP A 1 118 ? 1.077 -11.447 10.087 1.00 91.31 118 ASP A CA 1
ATOM 938 C C . ASP A 1 118 ? 2.037 -11.930 8.989 1.00 91.31 118 ASP A C 1
ATOM 940 O O . ASP A 1 118 ? 2.898 -11.173 8.545 1.00 91.31 118 ASP A O 1
ATOM 944 N N . MET A 1 119 ? 1.857 -13.150 8.479 1.00 90.12 119 MET A N 1
ATOM 945 C CA . MET A 1 119 ? 2.693 -13.703 7.411 1.00 90.12 119 MET A CA 1
ATOM 946 C C . MET A 1 119 ? 2.601 -12.878 6.120 1.00 90.12 119 MET A C 1
ATOM 948 O O . MET A 1 119 ? 3.608 -12.441 5.561 1.00 90.12 119 MET A O 1
ATOM 952 N N . GLN A 1 120 ? 1.387 -12.561 5.672 1.00 91.56 120 GLN A N 1
ATOM 953 C CA . GLN A 1 120 ? 1.191 -11.782 4.452 1.00 91.56 120 GLN A CA 1
ATOM 954 C C . GLN A 1 120 ? 1.570 -10.304 4.661 1.00 91.56 120 GLN A C 1
ATOM 956 O O . GLN A 1 120 ? 2.003 -9.643 3.711 1.00 91.56 120 GLN A O 1
ATOM 961 N N . MET A 1 121 ? 1.497 -9.778 5.895 1.00 94.38 121 MET A N 1
ATOM 962 C CA . MET A 1 121 ? 2.119 -8.486 6.218 1.00 94.38 121 MET A CA 1
ATOM 963 C C . MET A 1 121 ? 3.627 -8.504 5.968 1.00 94.38 121 MET A C 1
ATOM 965 O O . MET A 1 121 ? 4.136 -7.569 5.348 1.00 94.38 121 MET A O 1
ATOM 969 N N . ARG A 1 122 ? 4.331 -9.555 6.416 1.00 95.12 122 ARG A N 1
ATOM 970 C CA . ARG A 1 122 ? 5.785 -9.687 6.223 1.00 95.12 122 ARG A CA 1
ATOM 971 C C . ARG A 1 122 ? 6.150 -9.675 4.742 1.00 95.12 122 ARG A C 1
ATOM 973 O O . ARG A 1 122 ? 7.008 -8.888 4.351 1.00 95.12 122 ARG A O 1
ATOM 980 N N . ILE A 1 123 ? 5.437 -10.448 3.919 1.00 95.94 123 ILE A N 1
ATOM 981 C CA . ILE A 1 123 ? 5.608 -10.471 2.454 1.00 95.94 123 ILE A CA 1
ATOM 982 C C . ILE A 1 123 ? 5.496 -9.056 1.868 1.00 95.94 123 ILE A C 1
ATOM 984 O O . ILE A 1 123 ? 6.372 -8.591 1.137 1.00 95.94 123 ILE A O 1
ATOM 988 N N . ILE A 1 124 ? 4.429 -8.332 2.217 1.00 97.19 124 ILE A N 1
ATOM 989 C CA . ILE A 1 124 ? 4.164 -6.992 1.677 1.00 97.19 124 ILE A CA 1
ATOM 990 C C . ILE A 1 124 ? 5.221 -5.982 2.139 1.00 97.19 124 ILE A C 1
ATOM 992 O O . ILE A 1 124 ? 5.686 -5.174 1.334 1.00 97.19 124 ILE A O 1
ATOM 996 N N . PHE A 1 125 ? 5.629 -6.019 3.408 1.00 98.06 125 PHE A N 1
ATOM 997 C CA . PHE A 1 125 ? 6.633 -5.096 3.941 1.00 98.06 125 PHE A CA 1
ATOM 998 C C . PHE A 1 125 ? 8.030 -5.377 3.391 1.00 98.06 125 PHE A C 1
ATOM 1000 O O . PHE A 1 125 ? 8.735 -4.433 3.033 1.00 98.06 125 PHE A O 1
ATOM 1007 N N . ASN A 1 126 ? 8.404 -6.645 3.220 1.00 97.75 126 ASN A N 1
ATOM 1008 C CA . ASN A 1 126 ? 9.636 -7.006 2.523 1.00 97.75 126 ASN A CA 1
ATOM 1009 C C . ASN A 1 126 ? 9.603 -6.546 1.063 1.00 97.75 126 ASN A C 1
ATOM 1011 O O . ASN A 1 126 ? 10.572 -5.957 0.586 1.00 97.75 126 ASN A O 1
ATOM 1015 N N . CYS A 1 127 ? 8.465 -6.696 0.380 1.00 98.06 127 CYS A N 1
ATOM 1016 C CA . CYS A 1 127 ? 8.305 -6.145 -0.959 1.00 98.06 127 CYS A CA 1
ATOM 1017 C C . CYS A 1 127 ? 8.505 -4.620 -0.967 1.00 98.06 127 CYS A C 1
ATOM 1019 O O . CYS A 1 127 ? 9.274 -4.126 -1.787 1.00 98.06 127 CYS A O 1
ATOM 1021 N N . PHE A 1 128 ? 7.885 -3.866 -0.049 1.00 98.31 128 PHE A N 1
ATOM 1022 C CA . PHE A 1 128 ? 8.083 -2.411 0.064 1.00 98.31 128 PHE A CA 1
ATOM 1023 C C . PHE A 1 128 ? 9.547 -2.036 0.290 1.00 98.31 128 PHE A C 1
ATOM 1025 O O . PHE A 1 128 ? 10.059 -1.132 -0.373 1.00 98.31 128 PHE A O 1
ATOM 1032 N N . LYS A 1 129 ? 10.245 -2.768 1.166 1.00 98.06 129 LYS A N 1
ATOM 1033 C CA . LYS A 1 129 ? 11.681 -2.586 1.398 1.00 98.06 129 LYS A CA 1
ATOM 1034 C C . LYS A 1 129 ? 12.468 -2.710 0.095 1.00 98.06 129 LYS A C 1
ATOM 1036 O O . LYS A 1 129 ? 13.265 -1.833 -0.213 1.00 98.06 129 LYS A O 1
ATOM 1041 N N . SER A 1 130 ? 12.208 -3.757 -0.685 1.00 97.94 130 SER A N 1
ATOM 1042 C CA . SER A 1 130 ? 12.957 -4.066 -1.906 1.00 97.94 130 SER A CA 1
ATOM 1043 C C . SER A 1 130 ? 12.608 -3.179 -3.103 1.00 97.94 130 SER A C 1
ATOM 1045 O O . SER A 1 130 ? 13.482 -2.912 -3.927 1.00 97.94 130 SER A O 1
ATOM 1047 N N . VAL A 1 131 ? 11.356 -2.725 -3.231 1.00 97.56 131 VAL A N 1
ATOM 1048 C CA . VAL A 1 131 ? 10.940 -1.877 -4.365 1.00 97.56 131 VAL A CA 1
ATOM 1049 C C . VAL A 1 131 ? 11.213 -0.396 -4.122 1.00 97.56 131 VAL A C 1
ATOM 1051 O O . VAL A 1 131 ? 11.453 0.332 -5.082 1.00 97.56 131 VAL A O 1
ATOM 1054 N N . SER A 1 132 ? 11.216 0.065 -2.865 1.00 96.81 132 SER A N 1
ATOM 1055 C CA . SER A 1 132 ? 11.330 1.497 -2.558 1.00 96.81 132 SER A CA 1
ATOM 1056 C C . SER A 1 132 ? 12.557 2.199 -3.166 1.00 96.81 132 SER A C 1
ATOM 1058 O O . SER A 1 132 ? 12.350 3.271 -3.733 1.00 96.81 132 SER A O 1
ATOM 1060 N N . PRO A 1 133 ? 13.779 1.619 -3.200 1.00 95.38 133 PRO A N 1
ATOM 1061 C CA . PRO A 1 133 ? 14.940 2.287 -3.798 1.00 95.38 133 PRO A CA 1
ATOM 1062 C C . PRO A 1 133 ? 14.859 2.412 -5.326 1.00 95.38 133 PRO A C 1
ATOM 1064 O O . PRO A 1 133 ? 15.577 3.208 -5.914 1.00 95.38 133 PRO A O 1
ATOM 1067 N N . LYS A 1 134 ? 14.021 1.596 -5.981 1.00 93.56 134 LYS A N 1
ATOM 1068 C CA . LYS A 1 134 ? 13.850 1.583 -7.444 1.00 93.56 134 LYS A CA 1
ATOM 1069 C C . LYS A 1 134 ? 12.667 2.423 -7.915 1.00 93.56 134 LYS A C 1
ATOM 1071 O O . LYS A 1 134 ? 12.614 2.796 -9.083 1.00 93.56 134 LYS A O 1
ATOM 1076 N N . LEU A 1 135 ? 11.683 2.621 -7.040 1.00 92.00 135 LEU A N 1
ATOM 1077 C CA . LEU A 1 135 ? 10.433 3.304 -7.359 1.00 92.00 135 LEU A CA 1
ATOM 1078 C C . LEU A 1 135 ? 10.450 4.763 -6.926 1.00 92.00 135 LEU A C 1
ATOM 1080 O O . LEU A 1 135 ? 9.886 5.596 -7.625 1.00 92.00 135 LEU A O 1
ATOM 1084 N N . ILE A 1 136 ? 11.012 5.065 -5.754 1.00 89.44 136 ILE A N 1
ATOM 1085 C CA . ILE A 1 136 ? 10.890 6.407 -5.201 1.00 89.44 136 ILE A CA 1
ATOM 1086 C C . ILE A 1 136 ? 11.852 7.351 -5.915 1.00 89.44 136 ILE A C 1
ATOM 1088 O O . ILE A 1 136 ? 13.066 7.261 -5.755 1.00 89.44 136 ILE A O 1
ATOM 1092 N N . ASP A 1 137 ? 11.269 8.286 -6.651 1.00 81.56 137 ASP A N 1
ATOM 1093 C CA . ASP A 1 137 ? 11.944 9.452 -7.196 1.00 81.56 137 ASP A CA 1
ATOM 1094 C C . ASP A 1 137 ? 11.733 10.634 -6.243 1.00 81.56 137 ASP A C 1
ATOM 1096 O O . ASP A 1 137 ? 10.595 11.038 -5.993 1.00 81.56 137 ASP A O 1
ATOM 1100 N N . GLN A 1 138 ? 12.823 11.176 -5.692 1.00 75.94 138 GLN A N 1
ATOM 1101 C CA . GLN A 1 138 ? 12.764 12.290 -4.739 1.00 75.94 138 GLN A CA 1
ATOM 1102 C C . GLN A 1 138 ? 12.130 13.549 -5.344 1.00 75.94 138 GLN A C 1
ATOM 1104 O O . GLN A 1 138 ? 11.512 14.319 -4.610 1.00 75.94 138 GLN A O 1
ATOM 1109 N N . SER A 1 139 ? 12.226 13.731 -6.666 1.00 71.31 139 SER A N 1
ATOM 1110 C CA . SER A 1 139 ? 11.657 14.888 -7.368 1.00 71.31 139 SER A CA 1
ATOM 1111 C C . SER A 1 139 ? 10.124 14.890 -7.407 1.00 71.31 139 SER A C 1
ATOM 1113 O O . SER A 1 139 ? 9.526 15.939 -7.612 1.00 71.31 139 SER A O 1
ATOM 1115 N N . ARG A 1 140 ? 9.483 13.738 -7.159 1.00 73.06 140 ARG A N 1
ATOM 1116 C CA . ARG A 1 140 ? 8.020 13.550 -7.197 1.00 73.06 140 ARG A CA 1
ATOM 1117 C C . ARG A 1 140 ? 7.400 13.323 -5.813 1.00 73.06 140 ARG A C 1
ATOM 1119 O O . ARG A 1 140 ? 6.320 12.754 -5.695 1.00 73.06 140 ARG A O 1
ATOM 1126 N N . LEU A 1 141 ? 8.108 13.682 -4.739 1.00 78.06 141 LEU A N 1
ATOM 1127 C CA . LEU A 1 141 ? 7.614 13.492 -3.366 1.00 78.06 141 LEU A CA 1
ATOM 1128 C C . LEU A 1 141 ? 6.817 14.682 -2.833 1.00 78.06 141 LEU A C 1
ATOM 1130 O O . LEU A 1 141 ? 6.009 14.508 -1.916 1.00 78.06 141 LEU A O 1
ATOM 1134 N N . LEU A 1 142 ? 7.063 15.865 -3.389 1.00 78.44 142 LEU A N 1
ATOM 1135 C CA . LEU A 1 142 ? 6.407 17.109 -3.021 1.00 78.44 142 LEU A CA 1
ATOM 1136 C C . LEU A 1 142 ? 5.858 17.778 -4.280 1.00 78.44 142 LEU A C 1
ATOM 1138 O O . LEU A 1 142 ? 6.489 17.708 -5.335 1.00 78.44 142 LEU A O 1
ATOM 1142 N N . SER A 1 143 ? 4.713 18.438 -4.154 1.00 78.44 143 SER A N 1
ATOM 1143 C CA . SER A 1 143 ? 4.196 19.341 -5.184 1.00 78.44 143 SER A CA 1
ATOM 1144 C C . SER A 1 143 ? 5.152 20.530 -5.387 1.00 78.44 143 SER A C 1
ATOM 1146 O O . SER A 1 143 ? 5.968 20.804 -4.496 1.00 78.44 143 SER A O 1
ATOM 1148 N N . PRO A 1 144 ? 5.050 21.283 -6.499 1.00 74.56 144 PRO A N 1
ATOM 1149 C CA . PRO A 1 144 ? 5.834 22.507 -6.710 1.00 74.56 144 PRO A CA 1
ATOM 1150 C C . PRO A 1 144 ? 5.744 23.509 -5.545 1.00 74.56 144 PRO A C 1
ATOM 1152 O O . PRO A 1 144 ? 6.703 24.218 -5.250 1.00 74.56 144 PRO A O 1
ATOM 1155 N N . GLU A 1 145 ? 4.622 23.515 -4.826 1.00 78.38 145 GLU A N 1
ATOM 1156 C CA . GLU A 1 145 ? 4.345 24.350 -3.652 1.00 78.38 145 GLU A CA 1
ATOM 1157 C C . GLU A 1 145 ? 4.964 23.802 -2.348 1.00 78.38 145 GLU A C 1
ATOM 1159 O O . GLU A 1 145 ? 4.785 24.376 -1.274 1.00 78.38 145 GLU A O 1
ATOM 1164 N N . GLY A 1 146 ? 5.688 22.680 -2.411 1.00 77.56 146 GLY A N 1
ATOM 1165 C CA . GLY A 1 146 ? 6.296 22.017 -1.255 1.00 77.56 146 GLY A CA 1
ATOM 1166 C C . GLY A 1 146 ? 5.311 21.211 -0.402 1.00 77.56 146 GLY A C 1
ATOM 1167 O O . GLY A 1 146 ? 5.642 20.824 0.723 1.00 77.56 146 GLY A O 1
ATOM 1168 N N . GLU A 1 147 ? 4.100 20.956 -0.903 1.00 82.56 147 GLU A N 1
ATOM 1169 C CA . GLU A 1 147 ? 3.104 20.131 -0.220 1.00 82.56 147 GLU A CA 1
ATOM 1170 C C . GLU A 1 147 ? 3.362 18.634 -0.419 1.00 82.56 147 GLU A C 1
ATOM 1172 O O . GLU A 1 147 ? 3.894 18.204 -1.435 1.00 82.56 147 GLU A O 1
ATOM 1177 N N . VAL A 1 148 ? 2.976 17.813 0.562 1.00 82.56 148 VAL A N 1
ATOM 1178 C CA . VAL A 1 148 ? 3.129 16.354 0.462 1.00 82.56 148 VAL A CA 1
ATOM 1179 C C . VAL A 1 148 ? 2.175 15.798 -0.585 1.00 82.56 148 VAL A C 1
ATOM 1181 O O . VAL A 1 148 ? 0.958 15.829 -0.382 1.00 82.56 148 VAL A O 1
ATOM 1184 N N . ASP A 1 149 ? 2.730 15.162 -1.615 1.00 81.38 149 ASP A N 1
ATOM 1185 C CA . ASP A 1 149 ? 1.923 14.431 -2.578 1.00 81.38 149 ASP A CA 1
ATOM 1186 C C . ASP A 1 149 ? 1.400 13.120 -1.959 1.00 81.38 149 ASP A C 1
ATOM 1188 O O . ASP A 1 149 ? 2.125 12.146 -1.707 1.00 81.38 149 ASP A O 1
ATOM 1192 N N . CYS A 1 150 ? 0.091 13.096 -1.702 1.00 77.19 150 CYS A N 1
ATOM 1193 C CA . CYS A 1 150 ? -0.629 11.933 -1.188 1.00 77.19 150 CYS A CA 1
ATOM 1194 C C . CYS A 1 150 ? -0.736 10.782 -2.190 1.00 77.19 150 CYS A C 1
ATOM 1196 O O . CYS A 1 150 ? -1.144 9.685 -1.790 1.00 77.19 150 CYS A O 1
ATOM 1198 N N . GLN A 1 151 ? -0.441 11.021 -3.463 1.00 79.19 151 GLN A N 1
ATOM 1199 C CA . GLN A 1 151 ? -0.376 9.991 -4.486 1.00 79.19 151 GLN A CA 1
ATOM 1200 C C . GLN A 1 151 ? 1.006 9.330 -4.553 1.00 79.19 151 GLN A C 1
ATOM 1202 O O . GLN A 1 151 ? 1.141 8.283 -5.194 1.00 79.19 151 GLN A O 1
ATOM 1207 N N . SER A 1 152 ? 2.013 9.883 -3.856 1.00 88.62 152 SER A N 1
ATOM 1208 C CA . SER A 1 152 ? 3.394 9.396 -3.944 1.00 88.62 152 SER A CA 1
ATOM 1209 C C . SER A 1 152 ? 3.509 7.934 -3.550 1.00 88.62 152 SER A C 1
ATOM 1211 O O . SER A 1 152 ? 2.893 7.447 -2.592 1.00 88.62 152 SER A O 1
ATOM 1213 N N . PHE A 1 153 ? 4.369 7.208 -4.268 1.00 92.75 153 PHE A N 1
ATOM 1214 C CA . PHE A 1 153 ? 4.693 5.823 -3.930 1.00 92.75 153 PHE A CA 1
ATOM 1215 C C . PHE A 1 153 ? 5.151 5.707 -2.470 1.00 92.75 153 PHE A C 1
ATOM 1217 O O . PHE A 1 153 ? 4.745 4.780 -1.763 1.00 92.75 153 PHE A O 1
ATOM 1224 N N . ALA A 1 154 ? 5.932 6.685 -1.996 1.00 94.38 154 ALA A N 1
ATOM 1225 C CA . ALA A 1 154 ? 6.356 6.780 -0.605 1.00 94.38 154 ALA A CA 1
ATOM 1226 C C . ALA A 1 154 ? 5.159 6.893 0.349 1.00 94.38 154 ALA A C 1
ATOM 1228 O O . ALA A 1 154 ? 5.087 6.128 1.312 1.00 94.38 154 ALA A O 1
ATOM 1229 N N . TYR A 1 155 ? 4.185 7.769 0.072 1.00 94.62 155 TYR A N 1
ATOM 1230 C CA . TYR A 1 155 ? 2.969 7.878 0.880 1.00 94.62 155 TYR A CA 1
ATOM 1231 C C . TYR A 1 155 ? 2.213 6.543 0.957 1.00 94.62 155 TYR A C 1
ATOM 1233 O O . TYR A 1 155 ? 1.800 6.113 2.040 1.00 94.62 155 TYR A O 1
ATOM 1241 N N . HIS A 1 156 ? 2.057 5.847 -0.172 1.00 95.25 156 HIS A N 1
ATOM 1242 C CA . HIS A 1 156 ? 1.340 4.569 -0.226 1.00 95.25 156 HIS A CA 1
ATOM 1243 C C . HIS A 1 156 ? 2.023 3.434 0.532 1.00 95.25 156 HIS A C 1
ATOM 1245 O O . HIS A 1 156 ? 1.321 2.628 1.146 1.00 95.25 156 HIS A O 1
ATOM 1251 N N . MET A 1 157 ? 3.356 3.392 0.547 1.00 97.69 157 MET A N 1
ATOM 1252 C CA . MET A 1 157 ? 4.117 2.414 1.330 1.00 97.69 157 MET A CA 1
ATOM 1253 C C . MET A 1 157 ? 4.186 2.784 2.819 1.00 97.69 157 MET A C 1
ATOM 1255 O O . MET A 1 157 ? 4.033 1.915 3.678 1.00 97.69 157 MET A O 1
ATOM 1259 N N . LEU A 1 158 ? 4.361 4.068 3.152 1.00 97.69 158 LEU A N 1
ATOM 1260 C CA . LEU A 1 158 ? 4.502 4.533 4.537 1.00 97.69 158 LEU A CA 1
ATOM 1261 C C . LEU A 1 158 ? 3.185 4.525 5.317 1.00 97.69 158 LEU A C 1
ATOM 1263 O O . LEU A 1 158 ? 3.201 4.307 6.525 1.00 97.69 158 LEU A O 1
ATOM 1267 N N . LEU A 1 159 ? 2.035 4.722 4.668 1.00 97.56 159 LEU A N 1
ATOM 1268 C CA . LEU A 1 159 ? 0.730 4.718 5.338 1.00 97.56 159 LEU A CA 1
ATOM 1269 C C . LEU A 1 159 ? 0.411 3.413 6.107 1.00 97.56 159 LEU A C 1
ATOM 1271 O O . LEU A 1 159 ? -0.004 3.502 7.268 1.00 97.56 159 LEU A O 1
ATOM 1275 N N . PRO A 1 160 ? 0.525 2.206 5.518 1.00 97.62 160 PRO A N 1
ATOM 1276 C CA . PRO A 1 160 ? 0.306 0.964 6.259 1.00 97.62 160 PRO A CA 1
ATOM 1277 C C . PRO A 1 160 ? 1.380 0.721 7.328 1.00 97.62 160 PRO A C 1
ATOM 1279 O O . PRO A 1 160 ? 1.024 0.280 8.419 1.00 97.62 160 PRO A O 1
ATOM 1282 N N . LEU A 1 161 ? 2.645 1.079 7.070 1.00 98.19 161 LEU A N 1
ATOM 1283 C CA . LEU A 1 161 ? 3.732 0.971 8.053 1.00 98.19 161 LEU A CA 1
ATOM 1284 C C . LEU A 1 161 ? 3.460 1.853 9.277 1.00 98.19 161 LEU A C 1
ATOM 1286 O O . LEU A 1 161 ? 3.479 1.357 10.397 1.00 98.19 161 LEU A O 1
ATOM 1290 N N . TYR A 1 162 ? 3.080 3.120 9.067 1.00 97.81 162 TYR A N 1
ATOM 1291 C CA . TYR A 1 162 ? 2.649 4.039 10.127 1.00 97.81 162 TYR A CA 1
ATOM 1292 C C . TYR A 1 162 ? 1.565 3.400 10.996 1.00 97.81 162 TYR A C 1
ATOM 1294 O O . TYR A 1 162 ? 1.633 3.418 12.219 1.00 97.81 162 TYR A O 1
ATOM 1302 N N . LYS A 1 163 ? 0.543 2.804 10.375 1.00 97.00 163 LYS A N 1
ATOM 1303 C CA . LYS A 1 163 ? -0.552 2.198 11.136 1.00 97.00 163 LYS A CA 1
ATOM 1304 C C . LYS A 1 163 ? -0.103 1.010 11.975 1.00 97.00 163 LYS A C 1
ATOM 1306 O O . LYS A 1 163 ? -0.654 0.828 13.055 1.00 97.00 163 LYS A O 1
ATOM 1311 N N . VAL A 1 164 ? 0.844 0.210 11.499 1.00 96.56 164 VAL A N 1
ATOM 1312 C CA . VAL A 1 164 ? 1.387 -0.907 12.276 1.00 96.56 164 VAL A CA 1
ATOM 1313 C C . VAL A 1 164 ? 2.280 -0.398 13.408 1.00 96.56 164 VAL A C 1
ATOM 1315 O O . VAL A 1 164 ? 2.005 -0.713 14.564 1.00 96.56 164 VAL A O 1
ATOM 1318 N N . CYS A 1 165 ? 3.269 0.449 13.111 1.00 96.00 165 CYS A N 1
ATOM 13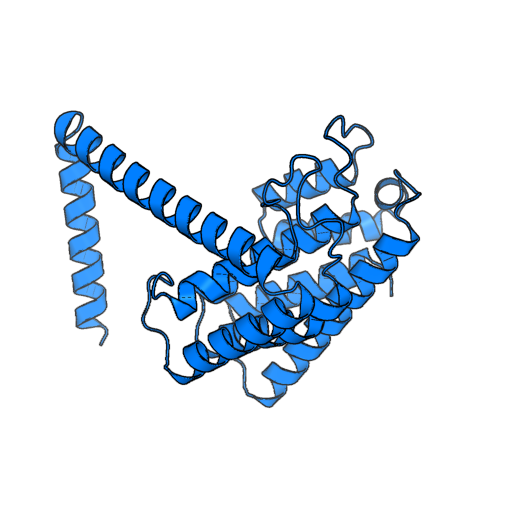19 C CA . CYS A 1 165 ? 4.209 0.969 14.110 1.00 96.00 165 CYS A CA 1
ATOM 1320 C C . CYS A 1 165 ? 3.497 1.739 15.237 1.00 96.00 165 CYS A C 1
ATOM 1322 O O . CYS A 1 165 ? 3.815 1.570 16.411 1.00 96.00 165 CYS A O 1
ATOM 1324 N N . GLU A 1 166 ? 2.491 2.547 14.893 1.00 94.75 166 GLU A N 1
ATOM 1325 C CA . GLU A 1 166 ? 1.808 3.451 15.830 1.00 94.75 166 GLU A CA 1
ATOM 1326 C C . GLU A 1 166 ? 0.522 2.848 16.438 1.00 94.75 166 GLU A C 1
ATOM 1328 O O . GLU A 1 166 ? -0.238 3.542 17.114 1.00 94.75 166 GLU A O 1
ATOM 1333 N N . GLY A 1 167 ? 0.218 1.570 16.174 1.00 91.31 167 GLY A N 1
ATOM 1334 C CA . GLY A 1 167 ? -0.938 0.885 16.772 1.00 91.31 167 GLY A CA 1
ATOM 1335 C C . GLY A 1 167 ? -2.310 1.269 16.190 1.00 91.31 167 GLY A C 1
ATOM 1336 O O . GLY A 1 167 ? -3.345 1.067 16.824 1.00 91.31 167 GLY A O 1
ATOM 1337 N N . PHE A 1 168 ? -2.359 1.795 14.964 1.00 90.69 168 PHE A N 1
ATOM 1338 C CA . PHE A 1 168 ? -3.594 2.097 14.223 1.00 90.69 168 PHE A CA 1
ATOM 1339 C C . PHE A 1 168 ? -4.011 1.008 13.216 1.00 90.69 168 PHE A C 1
ATOM 1341 O O . PHE A 1 168 ? -4.869 1.259 12.363 1.00 90.69 168 PHE A O 1
ATOM 1348 N N . ALA A 1 169 ? -3.434 -0.195 13.293 1.00 89.06 169 ALA A N 1
ATOM 1349 C CA . ALA A 1 169 ? -3.769 -1.318 12.412 1.00 89.06 169 ALA A CA 1
ATOM 1350 C C . ALA A 1 169 ? -5.187 -1.878 12.648 1.00 89.06 169 ALA A C 1
ATOM 1352 O O . ALA A 1 169 ? -5.754 -2.512 11.762 1.00 89.06 169 ALA A O 1
ATOM 1353 N N . GLY A 1 170 ? -5.791 -1.606 13.812 1.00 87.38 170 GLY A N 1
ATOM 1354 C CA . GLY A 1 170 ? -7.148 -2.057 14.147 1.00 87.38 170 GLY A CA 1
ATOM 1355 C C . GLY A 1 170 ? -7.244 -3.534 14.543 1.00 87.38 170 GLY A C 1
ATOM 1356 O O . GLY A 1 170 ? -8.351 -4.060 14.639 1.00 87.38 170 GLY A O 1
ATOM 1357 N N . LYS A 1 171 ? -6.100 -4.182 14.780 1.00 88.69 171 LYS A N 1
ATOM 1358 C CA . LYS A 1 171 ? -5.952 -5.550 15.287 1.00 88.69 171 LYS A CA 1
ATOM 1359 C C . LYS A 1 171 ? -4.653 -5.668 16.089 1.00 88.69 171 LYS A C 1
ATOM 1361 O O . LYS A 1 171 ? -3.818 -4.765 16.027 1.00 88.69 171 LYS A O 1
ATOM 1366 N N . VAL A 1 172 ? -4.514 -6.761 16.835 1.00 89.19 172 VAL A N 1
ATOM 1367 C CA . VAL A 1 172 ? -3.259 -7.113 17.514 1.00 89.19 172 VAL A CA 1
ATOM 1368 C C . VAL A 1 172 ? -2.253 -7.555 16.455 1.00 89.19 172 VAL A C 1
ATOM 1370 O O . VAL A 1 172 ? -2.619 -8.323 15.570 1.00 89.19 172 VAL A O 1
ATOM 1373 N N . ILE A 1 173 ? -1.034 -7.031 16.537 1.00 92.75 173 ILE A N 1
ATOM 1374 C CA . ILE A 1 173 ? 0.092 -7.339 15.648 1.00 92.75 173 ILE A CA 1
ATOM 1375 C C . ILE A 1 173 ? 1.198 -7.922 16.519 1.00 92.75 173 ILE A C 1
ATOM 1377 O O . ILE A 1 173 ? 1.422 -7.387 17.607 1.00 92.75 173 ILE A O 1
ATOM 1381 N N . SER A 1 174 ? 1.859 -8.992 16.072 1.00 94.25 174 SER A N 1
ATOM 1382 C CA . SER A 1 174 ? 3.025 -9.523 16.788 1.00 94.25 174 SER A CA 1
ATOM 1383 C C . SER A 1 174 ? 4.182 -8.523 16.824 1.00 94.25 174 SER A C 1
ATOM 1385 O O . SER A 1 174 ? 4.352 -7.696 15.919 1.00 94.25 174 SER A O 1
ATOM 1387 N N . ASP A 1 175 ? 5.005 -8.622 17.866 1.00 95.06 175 ASP A N 1
ATOM 1388 C CA . ASP A 1 175 ? 6.166 -7.747 18.035 1.00 95.06 175 ASP A CA 1
ATOM 1389 C C . ASP A 1 175 ? 7.159 -7.889 16.876 1.00 95.06 175 ASP A C 1
ATOM 1391 O O . ASP A 1 175 ? 7.654 -6.883 16.371 1.00 95.06 175 ASP A O 1
ATOM 1395 N N . ASP A 1 176 ? 7.351 -9.101 16.356 1.00 95.56 176 ASP A N 1
ATOM 1396 C CA . ASP A 1 176 ? 8.196 -9.354 15.189 1.00 95.56 176 ASP A CA 1
ATOM 1397 C C . ASP A 1 176 ? 7.752 -8.570 13.945 1.00 95.56 176 ASP A C 1
ATOM 1399 O O . ASP A 1 176 ? 8.569 -7.985 13.230 1.00 95.56 176 ASP A O 1
ATOM 1403 N N . VAL A 1 177 ? 6.446 -8.561 13.647 1.00 95.94 177 VAL A N 1
ATOM 1404 C CA . VAL A 1 177 ? 5.913 -7.833 12.486 1.00 95.94 177 VAL A CA 1
ATOM 1405 C C . VAL A 1 177 ? 6.019 -6.332 12.706 1.00 95.94 177 VAL A C 1
ATOM 1407 O O . VAL A 1 177 ? 6.291 -5.587 11.761 1.00 95.94 177 VAL A O 1
ATOM 1410 N N . LYS A 1 178 ? 5.847 -5.871 13.947 1.00 97.19 178 LYS A N 1
ATOM 1411 C CA . LYS A 1 178 ? 6.046 -4.467 14.301 1.00 97.19 178 LYS A CA 1
ATOM 1412 C C . LYS A 1 178 ? 7.508 -4.049 14.124 1.00 97.19 178 LYS A C 1
ATOM 1414 O O . LYS A 1 178 ? 7.760 -3.023 13.491 1.00 97.19 178 LYS A O 1
ATOM 1419 N N . GLN A 1 179 ? 8.455 -4.862 14.588 1.00 98.12 179 GLN A N 1
ATOM 1420 C CA . GLN A 1 179 ? 9.889 -4.636 14.412 1.00 98.12 179 GLN A CA 1
ATOM 1421 C C . GLN A 1 179 ? 10.273 -4.632 12.927 1.00 98.12 179 GLN A C 1
ATOM 1423 O O . GLN A 1 179 ? 11.007 -3.749 12.477 1.00 98.12 179 GLN A O 1
ATOM 1428 N N . LEU A 1 180 ? 9.723 -5.561 12.135 1.00 98.12 180 LEU A N 1
ATOM 1429 C CA . LEU A 1 180 ? 9.895 -5.556 10.684 1.00 98.12 180 LEU A CA 1
ATOM 1430 C C . LEU A 1 180 ? 9.376 -4.248 10.075 1.00 98.12 180 LEU A C 1
ATOM 1432 O O . LEU A 1 180 ? 10.088 -3.610 9.303 1.00 98.12 180 LEU A O 1
ATOM 1436 N N . ALA A 1 181 ? 8.162 -3.822 10.429 1.00 98.25 181 ALA A N 1
ATOM 1437 C CA . ALA A 1 181 ? 7.578 -2.587 9.916 1.00 98.25 181 ALA A CA 1
ATOM 1438 C C . ALA A 1 181 ? 8.436 -1.356 10.260 1.00 98.25 181 ALA A C 1
ATOM 1440 O O . ALA A 1 181 ? 8.640 -0.493 9.405 1.00 98.25 181 ALA A O 1
ATOM 1441 N N . GLU A 1 182 ? 8.990 -1.290 11.473 1.00 98.25 182 GLU A N 1
ATOM 1442 C CA . GLU A 1 182 ? 9.911 -0.227 11.890 1.00 98.25 182 GLU A CA 1
ATOM 1443 C C . GLU A 1 182 ? 11.215 -0.242 11.083 1.00 98.25 182 GLU A C 1
ATOM 1445 O O . GLU A 1 182 ? 11.657 0.813 10.618 1.00 98.25 182 GLU A O 1
ATOM 1450 N N . GLY A 1 183 ? 11.788 -1.426 10.845 1.00 98.50 183 GLY A N 1
ATOM 1451 C CA . GLY A 1 183 ? 12.980 -1.594 10.013 1.00 98.50 183 GLY A CA 1
ATOM 1452 C C . GLY A 1 183 ? 12.748 -1.189 8.555 1.00 98.50 183 GLY A C 1
ATOM 1453 O O . GLY A 1 183 ? 13.559 -0.473 7.965 1.00 98.50 183 GLY A O 1
ATOM 1454 N N . VAL A 1 184 ? 11.610 -1.577 7.970 1.00 98.50 184 VAL A N 1
ATOM 1455 C CA . VAL A 1 184 ? 11.229 -1.179 6.604 1.00 98.50 184 VAL A CA 1
ATOM 1456 C C . VAL A 1 184 ? 10.962 0.324 6.523 1.00 98.50 184 VAL A C 1
ATOM 1458 O O . VAL A 1 184 ? 11.434 0.977 5.594 1.00 98.50 184 VAL A O 1
ATOM 1461 N N . ARG A 1 185 ? 10.274 0.903 7.514 1.00 98.12 185 ARG A N 1
ATOM 1462 C CA . ARG A 1 185 ? 10.074 2.356 7.625 1.00 98.12 185 ARG A CA 1
ATOM 1463 C C . ARG A 1 185 ? 11.412 3.097 7.657 1.00 98.12 185 ARG A C 1
ATOM 1465 O O . ARG A 1 185 ? 11.559 4.083 6.941 1.00 98.12 185 ARG A O 1
ATOM 1472 N N . GLY A 1 186 ? 12.379 2.617 8.443 1.00 98.06 186 GLY A N 1
ATOM 1473 C CA . GLY A 1 186 ? 13.736 3.169 8.487 1.00 98.06 186 GLY A CA 1
ATOM 1474 C C . GLY A 1 186 ? 14.450 3.068 7.137 1.00 98.06 186 GLY A C 1
ATOM 1475 O O . GLY A 1 186 ? 15.018 4.048 6.665 1.00 98.06 186 GLY A O 1
ATOM 1476 N N . SER A 1 187 ? 14.334 1.925 6.455 1.00 97.88 187 SER A N 1
ATOM 1477 C CA . SER A 1 187 ? 14.881 1.741 5.105 1.00 97.88 187 SER A CA 1
ATOM 1478 C C . SER A 1 187 ? 14.304 2.745 4.102 1.00 97.88 187 SER A C 1
ATOM 1480 O O . SER A 1 187 ? 15.060 3.332 3.336 1.00 97.88 187 SER A O 1
ATOM 1482 N N . ILE A 1 188 ? 12.986 2.976 4.114 1.00 97.12 188 ILE A N 1
ATOM 1483 C CA . ILE A 1 188 ? 12.343 3.965 3.233 1.00 97.12 188 ILE A CA 1
ATOM 1484 C C . ILE A 1 188 ? 12.773 5.385 3.617 1.00 97.12 188 ILE A C 1
ATOM 1486 O O . ILE A 1 188 ? 13.062 6.185 2.732 1.00 97.12 188 ILE A O 1
ATOM 1490 N N . SER A 1 189 ? 12.872 5.691 4.916 1.00 96.69 189 SER A N 1
ATOM 1491 C CA . SER A 1 189 ? 13.389 6.977 5.403 1.00 96.69 189 SER A CA 1
ATOM 1492 C C . SER A 1 189 ? 14.795 7.263 4.874 1.00 96.69 189 SER A C 1
ATOM 1494 O O . SER A 1 189 ? 15.077 8.395 4.494 1.00 96.69 189 SER A O 1
ATOM 1496 N N . ASN A 1 190 ? 15.663 6.250 4.809 1.00 96.31 190 ASN A N 1
ATOM 1497 C CA . ASN A 1 190 ? 17.013 6.398 4.263 1.00 96.31 190 ASN A CA 1
ATOM 1498 C C . ASN A 1 190 ? 17.005 6.674 2.751 1.00 96.31 190 ASN A C 1
ATOM 1500 O O . ASN A 1 190 ? 17.848 7.423 2.273 1.00 96.31 190 ASN A O 1
ATOM 1504 N N . VAL A 1 191 ? 16.047 6.110 2.005 1.00 94.88 191 VAL A N 1
ATOM 1505 C CA . VAL A 1 191 ? 15.898 6.343 0.554 1.00 94.88 191 VAL A CA 1
ATOM 1506 C C . VAL A 1 191 ? 15.438 7.774 0.255 1.00 94.88 191 VAL A C 1
ATOM 1508 O O . VAL A 1 191 ? 15.939 8.404 -0.674 1.00 94.88 191 VAL A O 1
ATOM 1511 N N . ILE A 1 192 ? 14.483 8.298 1.028 1.00 94.00 192 ILE A N 1
ATOM 1512 C CA . ILE A 1 192 ? 13.866 9.612 0.755 1.00 94.00 192 ILE A CA 1
ATOM 1513 C C . ILE A 1 192 ? 14.495 10.774 1.526 1.00 94.00 192 ILE A C 1
ATOM 1515 O O . ILE A 1 192 ? 14.188 11.930 1.253 1.00 94.00 192 ILE A O 1
ATOM 1519 N N . GLY A 1 193 ? 15.354 10.481 2.499 1.00 93.56 193 GLY A N 1
ATOM 1520 C CA . GLY A 1 193 ? 15.948 11.471 3.386 1.00 93.56 193 GLY A CA 1
ATOM 1521 C C . GLY A 1 193 ? 15.026 11.892 4.536 1.00 93.56 193 GLY A C 1
ATOM 1522 O O . GLY A 1 193 ? 13.800 11.965 4.421 1.00 93.56 193 GLY A O 1
ATOM 1523 N N . THR A 1 194 ? 15.642 12.213 5.675 1.00 93.50 194 THR A N 1
ATOM 1524 C CA . THR A 1 194 ? 14.954 12.492 6.946 1.00 93.50 194 THR A CA 1
ATOM 1525 C C . THR A 1 194 ? 13.939 13.628 6.848 1.00 93.50 194 THR A C 1
ATOM 1527 O O . THR A 1 194 ? 12.842 13.520 7.392 1.00 93.50 194 THR A O 1
ATOM 1530 N N . HIS A 1 195 ? 14.276 14.715 6.151 1.00 91.50 195 HIS A N 1
ATOM 1531 C CA . HIS A 1 195 ? 13.402 15.883 6.053 1.00 91.50 195 HIS A CA 1
ATOM 1532 C C . HIS A 1 195 ? 12.082 15.551 5.340 1.00 91.50 195 HIS A C 1
ATOM 1534 O O . HIS A 1 195 ? 11.005 15.769 5.898 1.00 91.50 195 HIS A O 1
ATOM 1540 N N . ILE A 1 196 ? 12.161 14.945 4.150 1.00 91.75 196 ILE A N 1
ATOM 1541 C CA . ILE A 1 196 ? 10.978 14.556 3.371 1.00 91.75 196 ILE A CA 1
ATOM 1542 C C . ILE A 1 196 ? 10.186 13.478 4.116 1.00 91.75 196 ILE A C 1
ATOM 1544 O O . ILE A 1 196 ? 8.961 13.559 4.219 1.00 91.75 196 ILE A O 1
ATOM 1548 N N . PHE A 1 197 ? 10.877 12.508 4.722 1.00 95.25 197 PHE A N 1
ATOM 1549 C CA . PHE A 1 197 ? 10.236 11.498 5.558 1.00 95.25 197 PHE A CA 1
ATOM 1550 C C . PHE A 1 197 ? 9.382 12.122 6.668 1.00 95.25 197 PHE A C 1
ATOM 1552 O O . PHE A 1 197 ? 8.212 11.762 6.814 1.00 95.25 197 PHE A O 1
ATOM 1559 N N . VAL A 1 198 ? 9.923 13.084 7.422 1.00 95.12 198 VAL A N 1
ATOM 1560 C CA . VAL A 1 198 ? 9.195 13.759 8.508 1.00 95.12 198 VAL A CA 1
ATOM 1561 C C . VAL A 1 198 ? 7.951 14.475 7.985 1.00 95.12 198 VAL A C 1
ATOM 1563 O O . VAL A 1 198 ? 6.901 14.408 8.635 1.00 95.12 198 VAL A O 1
ATOM 1566 N N . GLN A 1 199 ? 8.025 15.113 6.814 1.00 94.00 199 GLN A N 1
ATOM 1567 C CA . GLN A 1 199 ? 6.871 15.769 6.197 1.00 94.00 199 GLN A CA 1
ATOM 1568 C C . GLN A 1 199 ? 5.773 14.762 5.836 1.00 94.00 199 GLN A C 1
ATOM 1570 O O . GLN A 1 199 ? 4.634 14.912 6.293 1.00 94.00 199 GLN A O 1
ATOM 1575 N N . ILE A 1 200 ? 6.114 13.692 5.107 1.00 94.44 200 ILE A N 1
ATOM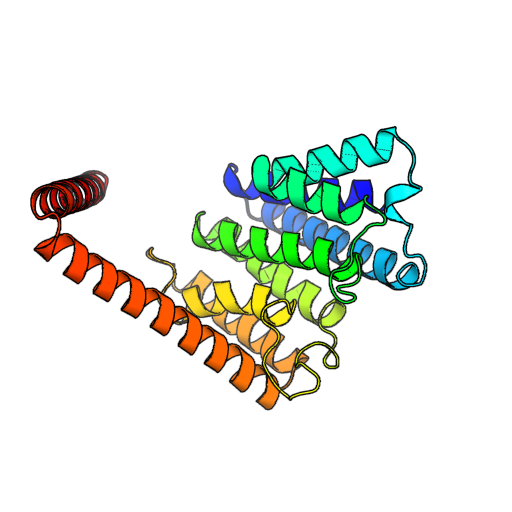 1576 C CA . ILE A 1 200 ? 5.159 12.646 4.712 1.00 94.44 200 ILE A CA 1
ATOM 1577 C C . ILE A 1 200 ? 4.541 11.982 5.949 1.00 94.44 200 ILE A C 1
ATOM 1579 O O . ILE A 1 200 ? 3.319 11.842 6.046 1.00 94.44 200 ILE A O 1
ATOM 1583 N N . TYR A 1 201 ? 5.359 11.615 6.938 1.00 95.19 201 TYR A N 1
ATOM 1584 C CA . TYR A 1 201 ? 4.902 10.942 8.158 1.00 95.19 201 TYR A CA 1
ATOM 1585 C C . TYR A 1 201 ? 3.988 11.849 8.999 1.00 95.19 201 TYR A C 1
ATOM 1587 O O . TYR A 1 201 ? 2.946 11.414 9.502 1.00 95.19 201 TYR A O 1
ATOM 1595 N N . SER A 1 202 ? 4.316 13.141 9.090 1.00 95.62 202 SER A N 1
ATOM 1596 C CA . SER A 1 202 ? 3.469 14.147 9.741 1.00 95.62 202 SER A CA 1
ATOM 1597 C C . SER A 1 202 ? 2.145 14.337 9.006 1.00 95.62 202 SER A C 1
ATOM 1599 O O . SER A 1 202 ? 1.095 14.445 9.646 1.00 95.62 202 SER A O 1
ATOM 1601 N N . HIS A 1 203 ? 2.165 14.336 7.673 1.00 95.56 203 HIS A N 1
ATOM 1602 C CA . HIS A 1 203 ? 0.961 14.427 6.857 1.00 95.56 203 HIS A CA 1
ATOM 1603 C C . HIS A 1 203 ? 0.062 13.191 7.042 1.00 95.56 203 HIS A C 1
ATOM 1605 O O . HIS A 1 203 ? -1.139 13.326 7.289 1.00 95.56 203 HIS A O 1
ATOM 1611 N N . ILE A 1 204 ? 0.632 11.978 7.046 1.00 96.44 204 ILE A N 1
ATOM 1612 C CA . ILE A 1 204 ? -0.091 10.736 7.374 1.00 96.44 204 ILE A CA 1
ATOM 1613 C C . ILE A 1 204 ? -0.764 10.846 8.749 1.00 96.44 204 ILE A C 1
ATOM 1615 O O . ILE A 1 204 ? -1.968 10.585 8.874 1.00 96.44 204 ILE A O 1
ATOM 1619 N N . ARG A 1 205 ? -0.020 11.285 9.773 1.00 96.00 205 ARG A N 1
ATOM 1620 C CA . ARG A 1 205 ? -0.538 11.485 11.135 1.00 96.00 205 ARG A CA 1
ATOM 1621 C C . ARG A 1 205 ? -1.716 12.461 11.158 1.00 96.00 205 ARG A C 1
ATOM 1623 O O . ARG A 1 205 ? -2.756 12.144 11.745 1.00 96.00 205 ARG A O 1
ATOM 1630 N N . LYS A 1 206 ? -1.582 13.624 10.507 1.00 96.31 206 LYS A N 1
ATOM 1631 C CA . LYS A 1 206 ? -2.650 14.635 10.393 1.00 96.31 206 LYS A CA 1
ATOM 1632 C C . LYS A 1 206 ? -3.893 14.055 9.710 1.00 96.31 206 LYS A C 1
ATOM 1634 O O . LYS A 1 206 ? -4.992 14.173 10.255 1.00 96.31 206 LYS A O 1
ATOM 1639 N N . ASN A 1 207 ? -3.727 13.337 8.599 1.00 94.12 207 ASN A N 1
ATOM 1640 C CA . ASN A 1 207 ? -4.834 12.718 7.862 1.00 94.12 207 ASN A CA 1
ATOM 1641 C C . ASN A 1 207 ? -5.567 11.649 8.679 1.00 94.12 207 ASN A C 1
ATOM 1643 O O . ASN A 1 207 ? -6.799 11.582 8.659 1.00 94.12 207 ASN A O 1
ATOM 1647 N N . ILE A 1 208 ? -4.838 10.812 9.423 1.00 93.69 208 ILE A N 1
ATOM 1648 C CA . ILE A 1 208 ? -5.444 9.802 10.301 1.00 93.69 208 ILE A CA 1
ATOM 1649 C C . ILE A 1 208 ? -6.220 10.469 11.439 1.00 93.69 208 ILE A C 1
ATOM 1651 O O . ILE A 1 208 ? -7.357 10.065 11.711 1.00 93.69 208 ILE A O 1
ATOM 1655 N N . LYS A 1 209 ? -5.642 11.500 12.072 1.00 94.62 209 LYS A N 1
ATOM 1656 C CA . LYS A 1 209 ? -6.303 12.267 13.135 1.00 94.62 209 LYS A CA 1
ATOM 1657 C C . LYS A 1 209 ? -7.589 12.918 12.622 1.00 94.62 209 LYS A C 1
ATOM 1659 O O . LYS A 1 209 ? -8.651 12.645 13.173 1.00 94.62 209 LYS A O 1
ATOM 1664 N N . SER A 1 210 ? -7.518 13.648 11.510 1.00 95.50 210 SER A N 1
ATOM 1665 C CA . SER A 1 210 ? -8.676 14.292 10.876 1.00 95.50 210 SER A CA 1
ATOM 1666 C C . SER A 1 210 ? -9.795 13.289 10.564 1.00 95.50 210 SER A C 1
ATOM 1668 O O . SER A 1 210 ? -10.937 13.466 10.988 1.00 95.50 210 SER A O 1
ATOM 1670 N N . LYS A 1 211 ? -9.470 12.144 9.943 1.00 93.50 211 LYS A N 1
ATOM 1671 C CA . LYS A 1 211 ? -10.454 11.076 9.677 1.00 93.50 211 LYS A CA 1
ATOM 1672 C C . LYS A 1 211 ? -11.061 10.490 10.955 1.00 93.50 211 LYS A C 1
ATOM 1674 O O . LYS A 1 211 ? -12.196 10.015 10.938 1.00 93.50 211 LYS A O 1
ATOM 1679 N N . ARG A 1 212 ? -10.316 10.429 12.061 1.00 91.00 212 ARG A N 1
ATOM 1680 C CA . ARG A 1 212 ? -10.831 9.945 13.352 1.00 91.00 212 ARG A CA 1
ATOM 1681 C C . ARG A 1 212 ? -11.760 10.969 13.996 1.00 91.00 212 ARG A C 1
ATOM 1683 O O . ARG A 1 212 ? -12.829 10.581 14.458 1.00 91.00 212 ARG A O 1
ATOM 1690 N N . ASP A 1 213 ? -11.374 12.235 14.000 1.00 96.00 213 ASP A N 1
ATOM 1691 C CA . ASP A 1 213 ? -12.158 13.304 14.612 1.00 96.00 213 ASP A CA 1
ATOM 1692 C C . ASP A 1 213 ? -13.447 13.563 13.823 1.00 96.00 213 ASP A C 1
ATOM 1694 O O . ASP A 1 213 ? -14.514 13.651 14.430 1.00 96.00 213 ASP A O 1
ATOM 1698 N N . LYS A 1 214 ? -13.394 13.503 12.484 1.00 95.56 214 LYS A N 1
ATOM 1699 C CA . LYS A 1 214 ? -14.584 13.520 11.620 1.00 95.56 214 LYS A CA 1
ATOM 1700 C C . LYS A 1 214 ? -15.567 12.401 11.978 1.00 95.56 214 LYS A C 1
ATOM 1702 O O . LYS A 1 214 ? -16.731 12.683 12.232 1.00 95.56 214 LYS A O 1
ATOM 1707 N N . ARG A 1 215 ? -15.099 11.150 12.096 1.00 91.81 215 ARG A N 1
ATOM 1708 C CA . ARG A 1 215 ? -15.953 10.014 12.502 1.00 91.81 215 ARG A CA 1
ATOM 1709 C C . ARG A 1 215 ? -16.570 10.222 13.885 1.00 91.81 215 ARG A C 1
ATOM 1711 O O . ARG A 1 215 ? -17.759 9.996 14.055 1.00 91.81 215 ARG A O 1
ATOM 1718 N N . LYS A 1 216 ? -15.800 10.703 14.868 1.00 92.38 216 LYS A N 1
ATOM 1719 C CA . LYS A 1 216 ? -16.336 11.028 16.204 1.00 92.38 216 LYS A CA 1
ATOM 1720 C C . LYS A 1 216 ? -17.419 12.105 16.137 1.00 92.38 216 LYS A C 1
ATOM 1722 O O . LYS A 1 216 ? -18.421 11.994 16.836 1.00 92.38 216 LYS A O 1
ATOM 1727 N N . GLN A 1 217 ? -17.215 13.139 15.325 1.00 93.56 217 GLN A N 1
ATOM 1728 C CA . GLN A 1 217 ? -18.183 14.218 15.170 1.00 93.56 217 GLN A CA 1
ATOM 1729 C C . GLN A 1 217 ? -19.460 13.726 14.482 1.00 93.56 217 GLN A C 1
ATOM 1731 O O . GLN A 1 217 ? -20.551 13.976 14.984 1.00 93.56 217 GLN A O 1
ATOM 1736 N N . GLU A 1 218 ? -19.336 12.960 13.398 1.00 91.06 218 GLU A N 1
ATOM 1737 C CA . GLU A 1 218 ? -20.470 12.330 12.710 1.00 91.06 218 GLU A CA 1
ATOM 1738 C C . GLU 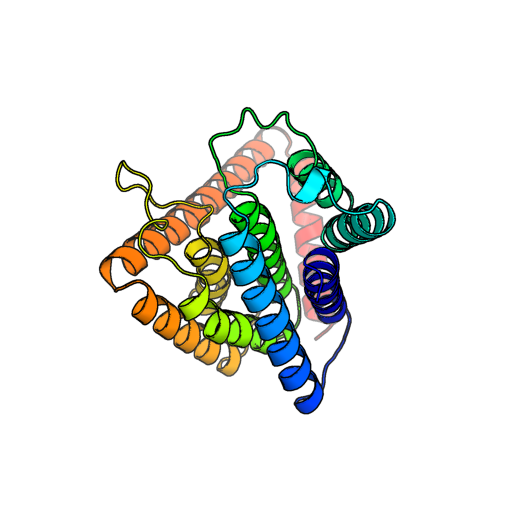A 1 218 ? -21.268 11.418 13.654 1.00 91.06 218 GLU A C 1
ATOM 1740 O O . GLU A 1 218 ? -22.496 11.437 13.653 1.00 91.06 218 GLU A O 1
ATOM 1745 N N . GLU A 1 219 ? -20.589 10.660 14.517 1.00 88.94 219 GLU A N 1
ATOM 1746 C CA . GLU A 1 219 ? -21.241 9.821 15.525 1.00 88.94 219 GLU A CA 1
ATOM 1747 C C . GLU A 1 219 ? -22.015 10.634 16.569 1.00 88.94 219 GLU A C 1
ATOM 1749 O O . GLU A 1 219 ? -23.131 10.251 16.929 1.00 88.94 219 GLU A O 1
ATOM 1754 N N . LYS A 1 220 ? -21.465 11.767 17.027 1.00 91.50 220 LYS A N 1
ATOM 1755 C CA . LYS A 1 220 ? -22.167 12.695 17.929 1.00 91.50 220 LYS A CA 1
ATOM 1756 C C . LYS A 1 220 ? -23.407 13.287 17.263 1.00 91.50 220 LYS A C 1
ATOM 1758 O O . LYS A 1 220 ? -24.465 13.317 17.882 1.00 91.50 220 LYS A O 1
ATOM 1763 N N . VAL A 1 221 ? -23.301 13.696 15.998 1.00 92.19 221 VAL A N 1
ATOM 1764 C CA . VAL A 1 221 ? -24.437 14.228 15.231 1.00 92.19 221 VAL A CA 1
ATOM 1765 C C . VAL A 1 221 ? -25.527 13.166 15.072 1.00 92.19 221 VAL A C 1
ATOM 1767 O O . VAL A 1 221 ? -26.688 13.439 15.360 1.00 92.19 221 VAL A O 1
ATOM 1770 N N . ILE A 1 222 ? -25.175 11.931 14.696 1.00 89.88 222 ILE A N 1
ATOM 1771 C CA . ILE A 1 222 ? -26.152 10.836 14.563 1.00 89.88 222 ILE A CA 1
ATOM 1772 C C . ILE A 1 222 ? -26.819 10.519 15.906 1.00 89.88 222 ILE A C 1
ATOM 1774 O O . ILE A 1 222 ? -28.005 10.203 15.922 1.00 89.88 222 ILE A O 1
ATOM 1778 N N . ALA A 1 223 ? -26.100 10.613 17.027 1.00 89.38 223 ALA A N 1
ATOM 1779 C CA . ALA A 1 223 ? -26.686 10.397 18.348 1.00 89.38 223 ALA A CA 1
ATOM 1780 C C . ALA A 1 223 ? -27.827 11.378 18.665 1.00 89.38 223 ALA A C 1
ATOM 1782 O O . ALA A 1 223 ? -28.772 10.979 19.339 1.00 89.38 223 ALA A O 1
ATOM 1783 N N . VAL A 1 224 ? -27.745 12.613 18.157 1.00 91.88 224 VAL A N 1
ATOM 1784 C CA . VAL A 1 224 ? -28.766 13.656 18.337 1.00 91.88 224 VAL A CA 1
ATOM 1785 C C . VAL A 1 224 ? -29.865 13.548 17.277 1.00 91.88 224 VAL A C 1
ATOM 1787 O O . VAL A 1 224 ? -31.043 13.530 17.608 1.00 91.88 224 VAL A O 1
ATOM 1790 N N . VAL A 1 225 ? -29.490 13.437 16.000 1.00 93.44 225 VAL A N 1
ATOM 1791 C CA . VAL A 1 225 ? -30.428 13.499 14.864 1.00 93.44 225 VAL A CA 1
ATOM 1792 C C . VAL A 1 225 ? -31.176 12.177 14.649 1.00 93.44 225 VAL A C 1
ATOM 1794 O O . VAL A 1 225 ? -32.297 12.169 14.149 1.00 93.44 225 VAL A O 1
ATOM 1797 N N . ASN A 1 226 ? -30.574 11.034 14.996 1.00 93.00 226 ASN A N 1
ATOM 1798 C CA . ASN A 1 226 ? -31.194 9.717 14.834 1.00 93.00 226 ASN A CA 1
ATOM 1799 C C . ASN A 1 226 ? -30.759 8.734 15.947 1.00 93.00 226 ASN A C 1
ATOM 1801 O O . ASN A 1 226 ? -29.929 7.836 15.720 1.00 93.00 226 ASN A O 1
ATOM 1805 N N . PRO A 1 227 ? -31.333 8.867 17.157 1.00 89.25 227 PRO A N 1
ATOM 1806 C CA . PRO A 1 227 ? -30.940 8.074 18.321 1.00 89.25 227 PRO A CA 1
ATOM 1807 C C . PRO A 1 227 ? -31.187 6.570 18.133 1.00 89.25 227 PRO A C 1
ATOM 1809 O O . PRO A 1 227 ? -30.359 5.760 18.555 1.00 89.25 227 PRO A O 1
ATOM 1812 N N . MET A 1 228 ? -32.249 6.170 17.419 1.00 90.88 228 MET A N 1
ATOM 1813 C CA . MET A 1 228 ? -32.515 4.758 17.099 1.00 90.88 228 MET A CA 1
ATOM 1814 C C . MET A 1 228 ? -31.407 4.144 16.234 1.00 90.88 228 MET A C 1
ATOM 1816 O O . MET A 1 228 ? -30.956 3.025 16.498 1.00 90.88 228 MET A O 1
ATOM 1820 N N . ARG A 1 229 ? -30.920 4.864 15.213 1.00 89.00 229 ARG A N 1
ATOM 1821 C CA . ARG A 1 229 ? -29.804 4.400 14.371 1.00 89.00 229 ARG A CA 1
ATOM 1822 C C . ARG A 1 229 ? -28.512 4.278 15.178 1.00 89.00 229 ARG A C 1
ATOM 1824 O O . ARG A 1 229 ? -27.782 3.301 14.994 1.00 89.00 229 ARG A O 1
ATOM 1831 N N . ASN A 1 230 ? -28.244 5.227 16.077 1.00 91.75 230 ASN A N 1
ATOM 1832 C CA . ASN A 1 230 ? -27.091 5.167 16.977 1.00 91.75 230 ASN A CA 1
ATOM 1833 C C . ASN A 1 230 ? -27.165 3.952 17.920 1.00 91.75 230 ASN A C 1
ATOM 1835 O O . ASN A 1 230 ? -26.201 3.193 18.024 1.00 91.75 230 ASN A O 1
ATOM 1839 N N . ALA A 1 231 ? -28.324 3.709 18.541 1.00 89.88 231 ALA A N 1
ATOM 1840 C CA . ALA A 1 231 ? -28.551 2.557 19.415 1.00 89.88 231 ALA A CA 1
ATOM 1841 C C . ALA A 1 231 ? -28.344 1.223 18.673 1.00 89.88 231 ALA A C 1
ATOM 1843 O O . ALA A 1 231 ? -27.561 0.383 19.118 1.00 89.88 231 ALA A O 1
ATOM 1844 N N . LYS A 1 232 ? -28.932 1.066 17.475 1.00 91.75 232 LYS A N 1
ATOM 1845 C CA . LYS A 1 232 ? -28.733 -0.123 16.618 1.00 91.75 232 LYS A CA 1
ATOM 1846 C C . LYS A 1 232 ? -27.270 -0.356 16.239 1.00 91.75 232 LYS A C 1
ATOM 1848 O O . LYS A 1 232 ? -26.847 -1.495 16.051 1.00 91.75 232 LYS A O 1
ATOM 1853 N N . ARG A 1 233 ? -26.487 0.710 16.058 1.00 88.62 233 ARG A N 1
ATOM 1854 C CA . ARG A 1 233 ? -25.047 0.596 15.796 1.00 88.62 233 ARG A CA 1
ATOM 1855 C C . ARG A 1 233 ? -24.294 0.125 17.041 1.00 88.62 233 ARG A C 1
ATOM 1857 O O . ARG A 1 233 ? -23.462 -0.768 16.919 1.00 88.62 233 ARG A O 1
ATOM 1864 N N . LYS A 1 234 ? -24.584 0.697 18.215 1.00 90.31 234 LYS A N 1
ATOM 1865 C CA . LYS A 1 234 ? -23.955 0.297 19.485 1.00 90.31 234 LYS A CA 1
ATOM 1866 C C . LYS A 1 234 ? -24.216 -1.175 19.816 1.00 90.31 234 LYS A C 1
ATOM 1868 O O . LYS A 1 234 ? -23.273 -1.866 20.186 1.00 90.31 234 LYS A O 1
ATOM 1873 N N . LEU A 1 235 ? -25.442 -1.661 19.595 1.00 89.62 235 LEU A N 1
ATOM 1874 C CA . LEU A 1 235 ? -25.790 -3.079 19.761 1.00 89.62 235 LEU A CA 1
ATOM 1875 C C . LEU A 1 235 ? -24.936 -3.987 18.864 1.00 89.62 235 LEU A C 1
ATOM 1877 O O . LEU A 1 235 ? -24.273 -4.884 19.371 1.00 89.62 235 LEU A O 1
ATOM 1881 N N . ARG A 1 236 ? -24.830 -3.676 17.564 1.00 89.88 236 ARG A N 1
ATOM 1882 C CA . ARG A 1 236 ? -23.978 -4.434 16.626 1.00 89.88 236 ARG A CA 1
ATOM 1883 C C . ARG A 1 236 ? -22.504 -4.466 17.031 1.00 89.88 236 ARG A C 1
ATOM 1885 O O . ARG A 1 236 ? -21.822 -5.471 16.848 1.00 89.88 236 ARG A O 1
ATOM 1892 N N . ILE A 1 237 ? -21.988 -3.358 17.564 1.00 86.69 237 ILE A N 1
ATOM 1893 C CA . ILE A 1 237 ? -20.605 -3.293 18.057 1.00 86.69 237 ILE A CA 1
ATOM 1894 C C . ILE A 1 237 ? -20.439 -4.186 19.295 1.00 86.69 237 ILE A C 1
ATOM 1896 O O . ILE A 1 237 ? -19.472 -4.942 19.368 1.00 86.69 237 ILE A O 1
ATOM 1900 N N . ALA A 1 238 ? -21.385 -4.146 20.235 1.00 87.12 238 ALA A N 1
ATOM 1901 C CA . ALA A 1 238 ? -21.368 -4.996 21.424 1.00 87.12 238 ALA A CA 1
ATOM 1902 C C . ALA A 1 238 ? -21.447 -6.492 21.070 1.00 87.12 238 ALA A C 1
ATOM 1904 O O . ALA A 1 238 ? -20.673 -7.287 21.602 1.00 87.12 238 ALA A O 1
ATOM 1905 N N . GLU A 1 239 ? -22.310 -6.870 20.123 1.00 87.81 239 GLU A N 1
ATOM 1906 C CA . GLU A 1 239 ? -22.406 -8.236 19.591 1.00 87.81 239 GLU A CA 1
ATOM 1907 C C . GLU A 1 239 ? -21.080 -8.698 18.980 1.00 87.81 239 GLU A C 1
ATOM 1909 O O . GLU A 1 239 ? -20.591 -9.780 19.306 1.00 87.81 239 GLU A O 1
ATOM 1914 N N . LYS A 1 240 ? -20.441 -7.849 18.163 1.00 84.31 240 LYS A N 1
ATOM 1915 C CA . LYS A 1 240 ? -19.126 -8.148 17.582 1.00 84.31 240 LYS A CA 1
ATOM 1916 C C . LYS A 1 240 ? -18.055 -8.353 18.657 1.00 84.31 240 LYS A C 1
ATOM 1918 O O . LYS A 1 240 ? -17.242 -9.268 18.540 1.00 84.31 240 LYS A O 1
ATOM 1923 N N . HIS A 1 241 ? -18.040 -7.523 19.702 1.00 81.75 241 HIS A N 1
ATOM 1924 C CA . HIS A 1 241 ? -17.105 -7.690 20.818 1.00 81.75 241 HIS A CA 1
ATOM 1925 C C . HIS A 1 241 ? -17.357 -8.984 21.597 1.00 81.75 241 HIS A C 1
ATOM 1927 O O . HIS A 1 241 ? -16.398 -9.661 21.964 1.00 81.75 241 HIS A O 1
ATOM 1933 N N . LYS A 1 242 ? -18.625 -9.357 21.806 1.00 80.56 242 LYS A N 1
ATOM 1934 C CA . LYS A 1 242 ? -19.000 -10.616 22.460 1.00 80.56 242 LYS A CA 1
ATOM 1935 C C . LYS A 1 242 ? -18.548 -11.830 21.641 1.00 80.56 242 LYS A C 1
ATOM 1937 O O . LYS A 1 242 ? -17.935 -12.733 22.197 1.00 80.56 242 LYS A O 1
ATOM 1942 N N . ALA A 1 243 ? -18.764 -11.815 20.325 1.00 75.75 243 ALA A N 1
ATOM 1943 C CA . ALA A 1 243 ? -18.307 -12.876 19.426 1.00 75.75 243 ALA A CA 1
ATOM 1944 C C . ALA A 1 243 ? -16.776 -13.034 19.440 1.00 75.75 243 ALA A C 1
ATOM 1946 O O . ALA A 1 243 ? -16.271 -14.145 19.557 1.00 75.75 243 ALA A O 1
ATOM 1947 N N . HIS A 1 244 ? -16.029 -11.924 19.412 1.00 70.12 244 HIS A N 1
ATOM 1948 C CA . HIS A 1 244 ? -14.565 -11.962 19.514 1.00 70.12 244 HIS A CA 1
ATOM 1949 C C . HIS A 1 244 ? -14.045 -12.480 20.860 1.00 70.12 244 HIS A C 1
ATOM 1951 O O . HIS A 1 244 ? -12.934 -13.000 20.907 1.00 70.12 244 HIS A O 1
ATOM 1957 N N . LYS A 1 245 ? -14.804 -12.307 21.948 1.00 71.75 245 LYS A N 1
ATOM 1958 C CA . LYS A 1 245 ? -14.427 -12.796 23.280 1.00 71.75 245 LYS A CA 1
ATOM 1959 C C . LYS A 1 245 ? -14.713 -14.291 23.455 1.00 71.75 245 LYS A C 1
ATOM 1961 O O . LYS A 1 245 ? -13.974 -14.939 24.175 1.00 71.75 245 LYS A O 1
ATOM 1966 N N . ASN A 1 246 ? -15.753 -14.809 22.802 1.00 67.62 246 ASN A N 1
ATOM 1967 C CA . ASN A 1 246 ? -16.169 -16.213 22.900 1.00 67.62 246 ASN A CA 1
ATOM 1968 C C . ASN A 1 246 ? -15.469 -17.145 21.890 1.00 67.62 246 ASN A C 1
ATOM 1970 O O . ASN A 1 246 ? -15.597 -18.356 22.010 1.00 67.62 246 ASN A O 1
ATOM 1974 N N . GLY A 1 247 ? -14.805 -16.594 20.868 1.00 53.25 247 GLY A N 1
ATOM 1975 C CA . GLY A 1 247 ? -13.996 -17.346 19.897 1.00 53.25 247 GLY A CA 1
ATOM 1976 C C . GLY A 1 247 ? -12.494 -17.376 20.216 1.00 53.25 247 GLY A C 1
ATOM 1977 O O . GLY A 1 247 ? -11.710 -17.762 19.354 1.00 53.25 247 GLY A O 1
ATOM 1978 N N . LYS A 1 248 ? -12.104 -16.902 21.404 1.00 44.75 248 LYS A N 1
ATOM 1979 C CA . LYS A 1 248 ? -10.789 -17.106 22.024 1.00 44.75 248 LYS A CA 1
ATOM 1980 C C . LYS A 1 248 ? -10.948 -18.104 23.159 1.00 44.75 248 LYS A C 1
ATOM 1982 O O . LYS A 1 248 ? -9.957 -18.810 23.422 1.00 44.75 248 LYS A O 1
#

InterPro domains:
  IPR052575 Small subunit processome component 20 [PTHR17695] (2-246)

Organism: Solanum tuberosum (NCBI:txid4113)

Foldseek 3Di:
DDLLVLLLQLLVLLLCLLPDDDDPVVLVVSLVSNLCSLLVNLVVLVVCLVPLQPLLPDDPVSLVSNLVSLCSLPVVVSNVLSCVSNDPPPPDPDCGSSLSSNLSSLLSLLVSLLPGALSSLLSSLSSLLSNLLSQADLVPQADPVRAGDCSGSLLSNVLSLLCLLVVVSPDDHDPVSNVSSVVSLVSNCVNNDVVSSVRSSVVSVVVVVVVVVVVVVVLVVCCVPPVPVSVVVVVVVVVVVVVVVVVD

pLDDT: mean 87.71, std 11.15, range [44.44, 98.5]

Radius of gyration: 19.89 Å; chains: 1; bounding box: 50×46×52 Å

Secondary structure (DSSP, 8-state):
--HHHHHHHHHHHHHHTTT----HHHHHHHHHHHHHHHHHHHHHHHHTTT-TTTTTSS-HHHHHHHHHHHHHH-HHHHHHHHHHHH-S---STT--HHHHHHHHHHHHHHHHHHHS-HHHHHHHHHHHHHHHHHH--GGGSB-TTS-B-TTSHHHHHHHHHHHHHTT-SSS---HHHHHHHHHHHHHHHHHH-HHHHHHHHHHHHHHHHHHHHHHHHHHHHHHHH-HHHHHHHHHHHHHHHHHHHHT-

Sequence (248 aa):
MRPSRLFFVATSLCCQLKVLQTDDAASDLITQNLVFSICSLHSFLGKNECKDEFWSTIEHDEQGLLLKAFQQLDSRKGKNIYLSLVSDLSDQEDEGQRYLVISYLLKTMGKISLHVEDMQMRIIFNCFKSVSPKLIDQSRLLSPEGEVDCQSFAYHMLLPLYKVCEGFAGKVISDDVKQLAEGVRGSISNVIGTHIFVQIYSHIRKNIKSKRDKRKQEEKVIAVVNPMRNAKRKLRIAEKHKAHKNGK